Protein AF-D3RYD0-F1 (afdb_monomer_lite)

Organism: Ferroglobus placidus (strain DSM 10642 / AEDII12DO) (NCBI:txid589924)

Secondary structure (DSSP, 8-state):
-HHHHHHHHHHHHHHHHHHHHHHHHHHHHHHTTS------HHHHHHHHHHHHHHHHHHHHHHH--TTSS--TTT-EETTEEHHHHHHHHHHTTGGGTBEETTEE-SSB--HHHHHHHH-SHHHHHHHHHHHBTSSSB-----HHHHHHHHHHHHHHHT---TT-S---TT-GGGGT---TTTTHHHHSHHHHHHHHHHHHHHHHHHHHHHHHHHTT-

Radius of gyration: 25.39 Å; chains: 1; bounding box: 52×43×71 Å

InterPro domains:
  IPR009056 Cytochrome c-like domain [PF00034] (85-156)
  IPR009056 Cytochrome c-like domain [PS51007] (74-157)
  IPR036909 Cytochrome c-like domain superfamily [G3DSA:1.10.760.10] (40-170)
  IPR036909 Cytochrome c-like domain superfamily [SSF46626] (69-186)

Structure (mmCIF, N/CA/C/O backbone):
data_AF-D3RYD0-F1
#
_entry.id   AF-D3RYD0-F1
#
loop_
_atom_site.group_PDB
_atom_site.id
_atom_site.type_symbol
_atom_site.label_atom_id
_atom_site.label_alt_id
_atom_site.label_comp_id
_atom_site.label_asym_id
_atom_site.label_entity_id
_atom_site.label_seq_id
_atom_site.pdbx_PDB_ins_code
_atom_site.Cartn_x
_atom_site.Cartn_y
_atom_site.Cartn_z
_atom_site.occupancy
_atom_site.B_iso_or_equiv
_atom_site.auth_seq_id
_atom_site.auth_comp_id
_atom_site.auth_asym_id
_atom_site.auth_atom_id
_atom_site.pdbx_PDB_model_num
ATOM 1 N N . MET A 1 1 ? -7.513 21.364 -27.668 1.00 52.84 1 MET A N 1
ATOM 2 C CA . MET A 1 1 ? -6.121 20.863 -27.572 1.00 52.84 1 MET A CA 1
ATOM 3 C C . MET A 1 1 ? -6.007 19.362 -27.285 1.00 52.84 1 MET A C 1
ATOM 5 O O . MET A 1 1 ? -5.024 18.790 -27.724 1.00 52.84 1 MET A O 1
ATOM 9 N N . LYS A 1 2 ? -6.986 18.699 -26.641 1.00 47.84 2 LYS A N 1
ATOM 10 C CA . LYS A 1 2 ? -6.912 17.270 -26.255 1.00 47.84 2 LYS A CA 1
ATOM 11 C C . LYS A 1 2 ? -6.569 16.295 -27.407 1.00 47.84 2 LYS A C 1
ATOM 13 O O . LYS A 1 2 ? -5.724 15.435 -27.233 1.00 47.84 2 LYS A O 1
ATOM 18 N N . TYR A 1 3 ? -7.110 16.521 -28.607 1.00 55.03 3 TYR A N 1
ATOM 19 C CA . TYR A 1 3 ? -6.899 15.641 -29.771 1.00 55.03 3 TYR A CA 1
ATOM 20 C C . TYR A 1 3 ? -5.615 15.896 -30.579 1.00 55.03 3 TYR A C 1
ATOM 22 O O . TYR A 1 3 ? -5.241 15.077 -31.413 1.00 55.03 3 TYR A O 1
ATOM 30 N N . ILE A 1 4 ? -4.929 17.025 -30.365 1.00 61.09 4 ILE A N 1
ATOM 31 C CA . ILE A 1 4 ? -3.711 17.359 -31.128 1.00 61.09 4 ILE A CA 1
ATOM 32 C C . ILE A 1 4 ? -2.546 16.474 -30.670 1.00 61.09 4 ILE A C 1
ATOM 34 O O . ILE A 1 4 ? -1.767 16.002 -31.493 1.00 61.09 4 ILE A O 1
ATOM 38 N N . TYR A 1 5 ? -2.469 16.196 -29.368 1.00 56.19 5 TYR A N 1
ATOM 39 C CA . TYR A 1 5 ? -1.437 15.338 -28.788 1.00 56.19 5 TYR A CA 1
ATOM 40 C C . TYR A 1 5 ? -1.644 13.866 -29.138 1.00 56.19 5 TYR A C 1
ATOM 42 O O . TYR A 1 5 ? -0.682 13.185 -29.472 1.00 56.19 5 TYR A O 1
ATOM 50 N N . GLU A 1 6 ? -2.893 13.395 -29.149 1.00 54.91 6 GLU A N 1
ATOM 51 C CA . GLU A 1 6 ? -3.233 12.040 -29.595 1.00 54.91 6 GLU A CA 1
ATOM 52 C C . GLU A 1 6 ? -2.883 11.849 -31.079 1.00 54.91 6 GLU A C 1
ATOM 54 O O . GLU A 1 6 ? -2.211 10.885 -31.437 1.00 54.91 6 GLU A O 1
ATOM 59 N N . ALA A 1 7 ? -3.235 12.807 -31.944 1.00 61.50 7 ALA A N 1
ATOM 60 C CA . ALA A 1 7 ? -2.881 12.758 -33.363 1.00 61.50 7 ALA A CA 1
ATOM 61 C C . ALA A 1 7 ? -1.357 12.794 -33.594 1.00 61.50 7 ALA A C 1
ATOM 63 O O . ALA A 1 7 ? -0.835 12.029 -34.407 1.00 61.50 7 ALA A O 1
ATOM 64 N N . PHE A 1 8 ? -0.627 13.631 -32.849 1.00 65.19 8 PHE A N 1
ATOM 65 C CA . PHE A 1 8 ? 0.836 13.685 -32.906 1.00 65.19 8 PHE A CA 1
ATOM 66 C C . PHE A 1 8 ? 1.472 12.371 -32.420 1.00 65.19 8 PHE A C 1
ATOM 68 O O . PHE A 1 8 ? 2.365 11.829 -33.075 1.00 65.19 8 PHE A O 1
ATOM 75 N N . PHE A 1 9 ? 0.955 11.791 -31.335 1.00 58.69 9 PHE A N 1
ATOM 76 C CA . PHE A 1 9 ? 1.384 10.496 -30.808 1.00 58.69 9 PHE A CA 1
ATOM 77 C C . PHE A 1 9 ? 1.185 9.369 -31.829 1.00 58.69 9 PHE A C 1
ATOM 79 O O . PHE A 1 9 ? 2.147 8.688 -32.183 1.00 58.69 9 PHE A O 1
ATOM 86 N N . PHE A 1 10 ? -0.018 9.227 -32.391 1.00 64.06 10 PHE A N 1
ATOM 87 C CA . PHE A 1 10 ? -0.283 8.208 -33.409 1.00 64.06 10 PHE A CA 1
ATOM 88 C C . PHE A 1 10 ? 0.557 8.421 -34.673 1.00 64.06 10 PHE A C 1
ATOM 90 O O . PHE A 1 10 ? 1.097 7.458 -35.215 1.00 64.06 10 PHE A O 1
ATOM 97 N N . SER A 1 11 ? 0.754 9.669 -35.112 1.00 71.88 11 SER A N 1
ATOM 98 C CA . SER A 1 11 ? 1.601 9.953 -36.277 1.00 71.88 11 SER A CA 1
ATOM 99 C C . SER A 1 11 ? 3.074 9.608 -36.039 1.00 71.88 11 SER A C 1
ATOM 101 O O . SER A 1 11 ? 3.714 9.033 -36.915 1.00 71.88 11 SER A O 1
ATOM 103 N N . SER A 1 12 ? 3.610 9.879 -34.845 1.00 66.12 12 SER A N 1
ATOM 104 C CA . SER A 1 12 ? 5.011 9.595 -34.516 1.00 66.12 12 SER A CA 1
ATOM 105 C C . SER A 1 12 ? 5.266 8.099 -34.328 1.00 66.12 12 SER A C 1
ATOM 107 O O . SER A 1 12 ? 6.314 7.609 -34.740 1.00 66.12 12 SER A O 1
ATOM 109 N N . PHE A 1 13 ? 4.288 7.353 -33.805 1.00 64.69 13 PHE A N 1
ATOM 110 C CA . PHE A 1 13 ? 4.327 5.891 -33.745 1.00 64.69 13 PHE A CA 1
ATOM 111 C C . PHE A 1 13 ? 4.327 5.262 -35.147 1.00 64.69 13 PHE A C 1
ATOM 113 O O . PHE A 1 13 ? 5.150 4.395 -35.438 1.00 64.69 13 PHE A O 1
ATOM 120 N N . ILE A 1 14 ? 3.473 5.754 -36.053 1.00 73.56 14 ILE A N 1
ATOM 121 C CA . ILE A 1 14 ? 3.440 5.316 -37.459 1.00 73.56 14 ILE A CA 1
ATOM 122 C C . ILE A 1 14 ? 4.762 5.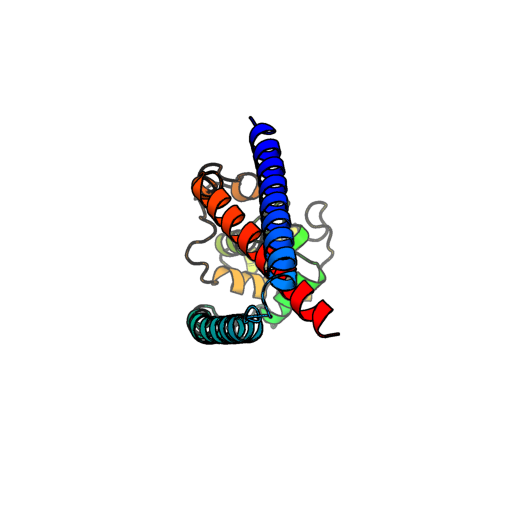644 -38.165 1.00 73.56 14 ILE A C 1
ATOM 124 O O . ILE A 1 14 ? 5.288 4.808 -38.899 1.00 73.56 14 ILE A O 1
ATOM 128 N N . VAL A 1 15 ? 5.338 6.824 -37.915 1.00 75.38 15 VAL A N 1
ATOM 129 C CA . VAL A 1 15 ? 6.653 7.206 -38.452 1.00 75.38 15 VAL A CA 1
ATOM 130 C C . VAL A 1 15 ? 7.764 6.326 -37.872 1.00 75.38 15 VAL A C 1
ATOM 132 O O . VAL A 1 15 ? 8.618 5.872 -38.628 1.00 75.38 15 VAL A O 1
ATOM 135 N N . GLY A 1 16 ? 7.739 6.017 -36.572 1.00 70.50 16 GLY A N 1
ATOM 136 C CA . GLY A 1 16 ? 8.700 5.123 -35.920 1.00 70.50 16 GLY A CA 1
ATOM 137 C C . GLY A 1 16 ? 8.668 3.705 -36.494 1.00 70.50 16 GLY A C 1
ATOM 138 O O . GLY A 1 16 ? 9.713 3.167 -36.858 1.00 70.50 16 GLY A O 1
ATOM 139 N N . ILE A 1 17 ? 7.471 3.137 -36.676 1.00 71.06 17 ILE A N 1
ATOM 140 C CA . ILE A 1 17 ? 7.280 1.848 -37.360 1.00 71.06 17 ILE A CA 1
ATOM 141 C C . ILE A 1 17 ? 7.746 1.937 -38.815 1.00 71.06 17 ILE A C 1
ATOM 143 O O . ILE A 1 17 ? 8.439 1.041 -39.288 1.00 71.06 17 ILE A O 1
ATOM 147 N N . GLY A 1 18 ? 7.418 3.019 -39.522 1.00 76.38 18 GLY A N 1
ATOM 148 C CA . GLY A 1 18 ? 7.849 3.241 -40.902 1.00 76.38 18 GLY A CA 1
ATOM 149 C C . GLY A 1 18 ? 9.371 3.286 -41.048 1.00 76.38 18 GLY A C 1
ATOM 150 O O . GLY A 1 18 ? 9.917 2.647 -41.945 1.00 76.38 18 GLY A O 1
ATOM 151 N N . ILE A 1 19 ? 10.070 3.972 -40.138 1.00 76.12 19 ILE A N 1
ATOM 152 C CA . ILE A 1 19 ? 11.538 4.021 -40.094 1.00 76.12 19 ILE A CA 1
ATOM 153 C C . ILE A 1 19 ? 12.106 2.645 -39.741 1.00 76.12 19 ILE A C 1
ATOM 155 O O . ILE A 1 19 ? 13.029 2.192 -40.413 1.00 76.12 19 ILE A O 1
ATOM 159 N N . ALA A 1 20 ? 11.547 1.948 -38.749 1.00 68.69 20 ALA A N 1
ATOM 160 C CA . ALA A 1 20 ? 11.984 0.601 -38.381 1.00 68.69 20 ALA A CA 1
ATOM 161 C C . ALA A 1 20 ? 11.817 -0.392 -39.544 1.00 68.69 20 ALA A C 1
ATOM 163 O O . ALA A 1 20 ? 12.742 -1.144 -39.839 1.00 68.69 20 ALA A O 1
ATOM 164 N N . LEU A 1 21 ? 10.690 -0.343 -40.263 1.00 72.44 21 LEU A N 1
ATOM 165 C CA . LEU A 1 21 ? 10.436 -1.150 -41.458 1.00 72.44 21 LEU A CA 1
ATOM 166 C C . LEU A 1 21 ? 11.352 -0.761 -42.621 1.00 72.44 21 LEU A C 1
ATOM 168 O O . LEU A 1 21 ? 11.849 -1.638 -43.323 1.00 72.44 21 LEU A O 1
ATOM 172 N N . ALA A 1 22 ? 11.613 0.530 -42.831 1.00 77.81 22 ALA A N 1
ATOM 173 C CA . ALA A 1 22 ? 12.529 0.994 -43.869 1.00 77.81 22 ALA A CA 1
ATOM 174 C C . ALA A 1 22 ? 13.971 0.561 -43.582 1.00 77.81 22 ALA A C 1
ATOM 176 O O . ALA A 1 22 ? 14.649 0.071 -44.485 1.00 77.81 22 ALA A O 1
ATOM 177 N N . LEU A 1 23 ? 14.422 0.677 -42.329 1.00 73.06 23 LEU A N 1
ATOM 178 C CA . LEU A 1 23 ? 15.714 0.167 -41.875 1.00 73.06 23 LEU A CA 1
ATOM 179 C C . LEU A 1 23 ? 15.763 -1.356 -41.999 1.00 73.06 23 LEU A C 1
ATOM 181 O O . LEU A 1 23 ? 16.735 -1.869 -42.540 1.00 73.06 23 LEU A O 1
ATOM 185 N N . TYR A 1 24 ? 14.712 -2.076 -41.601 1.00 69.50 24 TYR A N 1
ATOM 186 C CA . TYR A 1 24 ? 14.610 -3.523 -41.791 1.00 69.50 24 TYR A CA 1
ATOM 187 C C . TYR A 1 24 ? 14.741 -3.904 -43.266 1.00 69.50 24 TYR A C 1
ATOM 189 O O . TYR A 1 24 ? 15.601 -4.701 -43.610 1.00 69.50 24 TYR A O 1
ATOM 197 N N . VAL A 1 25 ? 13.962 -3.297 -44.165 1.00 75.69 25 VAL A N 1
ATOM 198 C CA . VAL A 1 25 ? 14.034 -3.573 -45.609 1.00 75.69 25 VAL A CA 1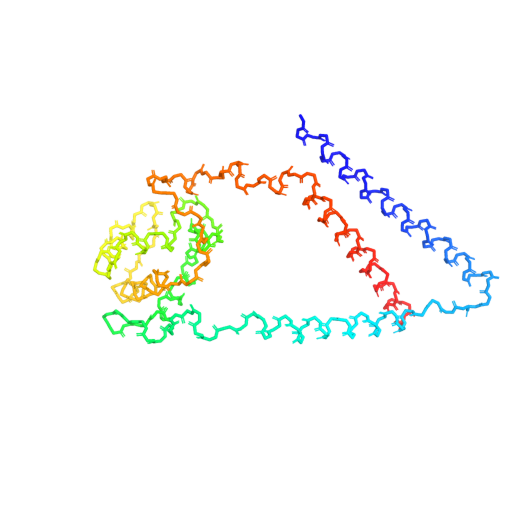
ATOM 199 C C . VAL A 1 25 ? 15.404 -3.198 -46.170 1.00 75.69 25 VAL A C 1
ATOM 201 O O . VAL A 1 25 ? 15.940 -3.925 -47.006 1.00 75.69 25 VAL A O 1
ATOM 204 N N . TYR A 1 26 ? 15.992 -2.089 -45.724 1.00 74.69 26 TYR A N 1
ATOM 205 C CA . TYR A 1 26 ? 17.330 -1.665 -46.122 1.00 74.69 26 TYR A CA 1
ATOM 206 C C . TYR A 1 26 ? 18.396 -2.677 -45.686 1.00 74.69 26 TYR A C 1
ATOM 208 O O . TYR A 1 26 ? 19.169 -3.137 -46.526 1.00 74.69 26 TYR A O 1
ATOM 216 N N . TYR A 1 27 ? 18.402 -3.086 -44.416 1.00 62.59 27 TYR A N 1
ATOM 217 C CA . TYR A 1 27 ? 19.347 -4.064 -43.880 1.00 62.59 27 TYR A CA 1
ATOM 218 C C . TYR A 1 27 ? 19.093 -5.474 -44.418 1.00 62.59 27 TYR A C 1
ATOM 220 O O . TYR A 1 27 ? 20.055 -6.142 -44.765 1.00 62.59 27 TYR A O 1
ATOM 228 N N . ALA A 1 28 ? 17.844 -5.897 -44.623 1.00 64.31 28 ALA A N 1
ATOM 229 C CA . ALA A 1 28 ? 17.497 -7.172 -45.258 1.00 64.31 28 ALA A CA 1
ATOM 230 C C . ALA A 1 28 ? 17.919 -7.213 -46.739 1.00 64.31 28 ALA A C 1
ATOM 232 O O . ALA A 1 28 ? 18.413 -8.227 -47.232 1.00 64.31 28 ALA A O 1
ATOM 233 N N . ARG A 1 29 ? 17.786 -6.097 -47.473 1.00 67.12 29 ARG A N 1
ATOM 234 C CA . ARG A 1 29 ? 18.298 -5.971 -48.852 1.00 67.12 29 ARG A CA 1
ATOM 235 C C . ARG A 1 29 ? 19.821 -5.896 -48.897 1.00 67.12 29 ARG A C 1
ATOM 237 O O . ARG A 1 29 ? 20.408 -6.409 -49.847 1.00 67.12 29 ARG A O 1
ATOM 244 N N . LYS A 1 30 ? 20.454 -5.273 -47.899 1.00 59.94 30 LYS A N 1
ATOM 245 C CA . LYS A 1 30 ? 21.914 -5.209 -47.759 1.00 59.94 30 LYS A CA 1
ATOM 246 C C . LYS A 1 30 ? 22.495 -6.573 -47.372 1.00 59.94 30 LYS A C 1
ATOM 248 O O . LYS A 1 30 ? 23.466 -6.976 -47.992 1.00 59.94 30 LYS A O 1
ATOM 253 N N . ALA A 1 31 ? 21.848 -7.322 -46.480 1.00 56.34 31 ALA A N 1
ATOM 254 C CA . ALA A 1 31 ? 22.191 -8.700 -46.113 1.00 56.34 31 ALA A CA 1
ATOM 255 C C . ALA A 1 31 ? 22.032 -9.690 -47.283 1.00 56.34 31 ALA A C 1
ATOM 257 O O . ALA A 1 31 ? 22.732 -10.690 -47.344 1.00 56.34 31 ALA A O 1
ATOM 258 N N . LYS A 1 32 ? 21.158 -9.393 -48.260 1.00 57.81 32 LYS A N 1
ATOM 259 C CA . LYS A 1 32 ? 21.084 -10.133 -49.536 1.00 57.81 32 LYS A CA 1
ATOM 260 C C . LYS A 1 32 ? 22.168 -9.755 -50.558 1.00 57.81 32 LYS A C 1
ATOM 262 O O . LYS A 1 32 ? 22.301 -10.458 -51.555 1.00 57.81 32 LYS A O 1
ATOM 267 N N . ARG A 1 33 ? 22.876 -8.628 -50.386 1.00 59.62 33 ARG A N 1
ATOM 268 C CA . ARG A 1 33 ? 23.855 -8.087 -51.360 1.00 59.62 33 ARG A CA 1
ATOM 269 C C . ARG A 1 33 ? 25.300 -8.090 -50.866 1.00 59.62 33 ARG A C 1
ATOM 271 O O . ARG A 1 33 ? 26.203 -8.067 -51.691 1.00 59.62 33 ARG A O 1
ATOM 278 N N . ALA A 1 34 ? 25.512 -8.084 -49.559 1.00 53.34 34 ALA A N 1
ATOM 279 C CA . ALA A 1 34 ? 26.799 -8.289 -48.924 1.00 53.34 34 ALA A CA 1
ATOM 280 C C . ALA A 1 34 ? 26.778 -9.685 -48.304 1.00 53.34 34 ALA A C 1
ATOM 282 O O . ALA A 1 34 ? 25.832 -10.011 -47.589 1.00 53.34 34 ALA A O 1
ATOM 283 N N . GLU A 1 35 ? 27.797 -10.495 -48.589 1.00 55.69 35 GLU A N 1
ATOM 284 C CA . GLU A 1 35 ? 28.126 -11.660 -47.769 1.00 55.69 35 GLU A CA 1
ATOM 285 C C . GLU A 1 35 ? 28.030 -11.247 -46.296 1.00 55.69 35 GLU A C 1
ATOM 287 O O . GLU A 1 35 ? 28.562 -10.209 -45.898 1.00 55.69 35 GLU A O 1
ATOM 292 N N . ALA A 1 36 ? 27.222 -11.989 -45.544 1.00 52.41 36 ALA A N 1
ATOM 293 C CA . ALA A 1 36 ? 26.711 -11.611 -44.242 1.00 52.41 36 ALA A CA 1
ATOM 294 C C . ALA A 1 36 ? 27.837 -11.274 -43.253 1.00 52.41 36 ALA A C 1
ATOM 296 O O . ALA A 1 36 ? 28.401 -12.153 -42.608 1.00 52.41 36 ALA A O 1
ATOM 297 N N . GLU A 1 37 ? 28.106 -9.984 -43.052 1.00 56.88 37 GLU A N 1
ATOM 298 C CA . GLU A 1 37 ? 28.548 -9.539 -41.739 1.00 56.88 37 GLU A CA 1
ATOM 299 C C . GLU A 1 37 ? 27.306 -9.650 -40.849 1.00 56.88 37 GLU A C 1
ATOM 301 O O . GLU A 1 37 ? 26.445 -8.764 -40.840 1.00 56.88 37 GLU A O 1
ATOM 306 N N . GLU A 1 38 ? 27.139 -10.828 -40.235 1.00 59.19 38 GLU A N 1
ATOM 307 C CA . GLU A 1 38 ? 26.062 -11.124 -39.295 1.00 59.19 38 GLU A CA 1
ATOM 308 C C . GLU A 1 38 ? 25.921 -9.937 -38.344 1.00 59.19 38 GLU A C 1
ATOM 310 O O . GLU A 1 38 ? 26.843 -9.613 -37.588 1.00 59.19 38 GLU A O 1
ATOM 315 N N . ILE A 1 39 ? 24.768 -9.260 -38.383 1.00 56.78 39 ILE A N 1
ATOM 316 C CA . ILE A 1 39 ? 24.419 -8.297 -37.341 1.00 56.78 39 ILE A CA 1
ATOM 317 C C . ILE A 1 39 ? 24.628 -9.054 -36.027 1.00 56.78 39 ILE A C 1
ATOM 319 O O . ILE A 1 39 ? 24.046 -10.131 -35.866 1.00 56.78 39 ILE A O 1
ATOM 323 N N . PRO A 1 40 ? 25.468 -8.567 -35.097 1.00 64.06 40 PRO A N 1
ATOM 324 C CA . PRO A 1 40 ? 25.902 -9.375 -33.975 1.00 64.06 40 PRO A CA 1
ATOM 325 C C . PRO A 1 40 ? 24.821 -9.362 -32.891 1.00 64.06 40 PRO A C 1
ATOM 327 O O . PRO A 1 40 ? 25.070 -8.953 -31.758 1.00 64.06 40 PRO A O 1
ATOM 330 N N . PHE A 1 41 ? 23.604 -9.793 -33.228 1.00 59.28 41 PHE A N 1
ATOM 331 C CA . PHE A 1 41 ? 22.475 -9.949 -32.317 1.00 59.28 41 PHE A CA 1
ATOM 332 C C . PHE A 1 41 ? 22.856 -10.798 -31.105 1.00 59.28 41 PHE A C 1
ATOM 334 O O . PHE A 1 41 ? 22.387 -10.537 -30.005 1.00 59.28 41 PHE A O 1
ATOM 341 N N . GLU A 1 42 ? 23.781 -11.745 -31.266 1.00 68.69 42 GLU A N 1
ATOM 342 C CA . GLU A 1 42 ? 24.369 -12.476 -30.148 1.00 68.69 42 GLU A CA 1
ATOM 343 C C . GLU A 1 42 ? 25.162 -11.562 -29.199 1.00 68.69 42 GLU A C 1
ATOM 345 O O . GLU A 1 42 ? 25.012 -11.661 -27.982 1.00 68.69 42 GLU A O 1
ATOM 350 N N . ARG A 1 43 ? 25.985 -10.641 -29.721 1.00 72.88 43 ARG A N 1
ATOM 351 C CA . ARG A 1 43 ? 26.721 -9.670 -28.891 1.00 72.88 43 ARG A CA 1
ATOM 352 C C . ARG A 1 43 ? 25.770 -8.663 -28.251 1.00 72.88 43 ARG A C 1
ATOM 354 O O . ARG A 1 43 ? 25.948 -8.342 -27.082 1.00 72.88 43 ARG A O 1
ATOM 361 N N . LEU A 1 44 ? 24.753 -8.208 -28.984 1.00 74.50 44 LEU A N 1
ATOM 362 C CA . LEU A 1 44 ? 23.735 -7.292 -28.470 1.00 74.50 44 LEU A CA 1
ATOM 363 C C . LEU A 1 44 ? 22.877 -7.948 -27.379 1.00 74.50 44 LEU A C 1
ATOM 365 O O . LEU A 1 44 ? 22.637 -7.336 -26.345 1.00 74.50 44 LEU A O 1
ATOM 369 N N . GLY A 1 45 ? 22.470 -9.205 -27.568 1.00 75.69 45 GLY A N 1
ATOM 370 C CA . GLY A 1 45 ? 21.726 -9.985 -26.581 1.00 75.69 45 GLY A CA 1
ATOM 371 C C . GLY A 1 45 ? 22.553 -10.284 -25.331 1.00 75.69 45 GLY A C 1
ATOM 372 O O . GLY A 1 45 ? 22.068 -10.090 -24.218 1.00 75.69 45 GLY A O 1
ATOM 373 N N . LYS A 1 46 ? 23.829 -10.667 -25.490 1.00 76.94 46 LYS A N 1
ATOM 374 C CA . LYS A 1 46 ? 24.770 -10.827 -24.364 1.00 76.94 46 LYS A CA 1
ATOM 375 C C . LYS A 1 46 ? 24.978 -9.515 -23.611 1.00 76.94 46 LYS A C 1
ATOM 377 O O . LYS A 1 46 ? 24.994 -9.523 -22.384 1.00 76.94 46 LYS A O 1
ATOM 382 N N . PHE A 1 47 ? 25.100 -8.399 -24.329 1.00 83.31 47 PHE A N 1
ATOM 383 C CA . PHE A 1 47 ? 25.191 -7.071 -23.728 1.00 83.31 47 PHE A CA 1
ATOM 384 C C . PHE A 1 47 ? 23.919 -6.710 -22.955 1.00 83.31 47 PHE A C 1
ATOM 386 O O . PHE A 1 47 ? 24.019 -6.322 -21.798 1.00 83.31 47 PHE A O 1
ATOM 393 N N . ALA A 1 48 ? 22.734 -6.879 -23.549 1.00 81.75 48 ALA A N 1
ATOM 394 C CA . ALA A 1 48 ? 21.460 -6.582 -22.897 1.00 81.75 48 ALA A CA 1
ATOM 395 C C . ALA A 1 48 ? 21.260 -7.429 -21.632 1.00 81.75 48 ALA A C 1
ATOM 397 O O . ALA A 1 48 ? 20.917 -6.884 -20.589 1.00 81.75 48 ALA A O 1
ATOM 398 N N . LEU A 1 49 ? 21.561 -8.732 -21.689 1.00 85.56 49 LEU A N 1
ATOM 399 C CA . LEU A 1 49 ? 21.509 -9.619 -20.526 1.00 85.56 49 LEU A CA 1
ATOM 400 C C . LEU A 1 49 ? 22.488 -9.178 -19.432 1.00 85.56 49 LEU A C 1
ATOM 402 O O . LEU A 1 49 ? 22.096 -9.053 -18.274 1.00 85.56 49 LEU A O 1
ATOM 406 N N . ALA A 1 50 ? 23.749 -8.915 -19.791 1.00 89.50 50 ALA A N 1
ATOM 407 C CA . ALA A 1 50 ? 24.751 -8.437 -18.842 1.00 89.50 50 ALA A CA 1
ATOM 408 C C . ALA A 1 50 ? 24.328 -7.101 -18.210 1.00 89.50 50 ALA A C 1
ATOM 410 O O . ALA A 1 50 ? 24.435 -6.933 -16.998 1.00 89.50 50 ALA A O 1
ATOM 411 N N . PHE A 1 51 ? 23.780 -6.181 -19.004 1.00 90.12 51 PHE A N 1
ATOM 412 C CA . PHE A 1 51 ? 23.262 -4.900 -18.538 1.00 90.12 51 PHE A CA 1
ATOM 413 C C . PHE A 1 51 ? 22.068 -5.070 -17.589 1.00 90.12 51 PHE A C 1
ATOM 415 O O . PHE A 1 51 ? 22.059 -4.467 -16.519 1.00 90.12 51 PHE A O 1
ATOM 422 N N . SER A 1 52 ? 21.102 -5.937 -17.910 1.00 88.50 52 SER A N 1
ATOM 423 C CA . SER A 1 52 ? 19.979 -6.259 -17.021 1.00 88.50 52 SER A CA 1
ATOM 424 C C . SER A 1 52 ? 20.445 -6.865 -15.697 1.00 88.50 52 SER A C 1
ATOM 426 O O . SER A 1 52 ? 19.955 -6.462 -14.646 1.00 88.50 52 SER A O 1
ATOM 428 N N . ILE A 1 53 ? 21.417 -7.784 -15.725 1.00 93.25 53 ILE A N 1
ATOM 429 C CA . ILE A 1 53 ? 22.009 -8.361 -14.507 1.00 93.25 53 ILE A CA 1
ATOM 430 C C . ILE A 1 53 ? 22.664 -7.263 -13.670 1.00 93.25 53 ILE A C 1
ATOM 432 O O . ILE A 1 53 ? 22.417 -7.185 -12.470 1.00 93.25 53 ILE A O 1
ATOM 436 N N . VAL A 1 54 ? 23.451 -6.381 -14.290 1.00 94.56 54 VAL A N 1
ATOM 437 C CA . VAL A 1 54 ? 24.082 -5.248 -13.599 1.00 94.56 54 VAL A CA 1
ATOM 438 C C . VAL A 1 54 ? 23.031 -4.333 -12.969 1.00 94.56 54 VAL A C 1
ATOM 440 O O . VAL A 1 54 ? 23.168 -3.982 -11.800 1.00 94.56 54 VAL A O 1
ATOM 443 N N . LEU A 1 55 ? 21.952 -3.995 -13.683 1.00 93.75 55 LEU A N 1
ATOM 444 C CA . LEU A 1 55 ? 20.857 -3.202 -13.120 1.00 93.75 55 LEU A CA 1
ATOM 445 C C . LEU A 1 55 ? 20.197 -3.900 -11.928 1.00 93.75 55 LEU A C 1
ATOM 447 O O . LEU A 1 55 ? 19.986 -3.254 -10.911 1.00 93.75 55 LEU A O 1
ATOM 451 N N . ILE A 1 56 ? 19.913 -5.202 -12.006 1.00 93.38 56 ILE A N 1
ATOM 452 C CA . ILE A 1 56 ? 19.335 -5.955 -10.880 1.00 93.38 56 ILE A CA 1
ATOM 453 C C . ILE A 1 56 ? 20.287 -5.933 -9.678 1.00 93.38 56 ILE A C 1
ATOM 455 O O . ILE A 1 56 ? 19.853 -5.642 -8.563 1.00 93.38 56 ILE A O 1
ATOM 459 N N . LEU A 1 57 ? 21.579 -6.187 -9.897 1.00 94.00 57 LEU A N 1
ATOM 460 C CA . LEU A 1 57 ? 22.594 -6.202 -8.839 1.00 94.00 57 LEU A CA 1
ATOM 461 C C . LEU A 1 57 ? 22.794 -4.830 -8.188 1.00 94.00 57 LEU A C 1
ATOM 463 O O . LEU A 1 57 ? 23.093 -4.770 -7.000 1.00 94.00 57 LEU A O 1
ATOM 467 N N . ILE A 1 58 ? 22.615 -3.740 -8.937 1.00 93.69 58 ILE A N 1
ATOM 468 C CA . ILE A 1 58 ? 22.714 -2.373 -8.410 1.00 93.69 58 ILE A CA 1
ATOM 469 C C . ILE A 1 58 ? 21.411 -1.952 -7.719 1.00 93.69 58 ILE A C 1
ATOM 471 O O . ILE A 1 58 ? 21.444 -1.436 -6.606 1.00 93.69 58 ILE A O 1
ATOM 475 N N . LEU A 1 59 ? 20.257 -2.161 -8.353 1.00 90.25 59 LEU A N 1
ATOM 476 C CA . LEU A 1 59 ? 18.973 -1.639 -7.875 1.00 90.25 59 LEU A CA 1
ATOM 477 C C . LEU A 1 59 ? 18.408 -2.430 -6.690 1.00 90.25 59 LEU A C 1
ATOM 479 O O . LEU A 1 59 ? 17.760 -1.838 -5.829 1.00 90.25 59 LEU A O 1
ATOM 483 N N . THR A 1 60 ? 18.665 -3.738 -6.602 1.00 88.81 60 THR A N 1
ATOM 484 C CA . THR A 1 60 ? 18.167 -4.580 -5.498 1.00 88.81 60 THR A CA 1
ATOM 485 C C . THR A 1 60 ? 18.659 -4.110 -4.122 1.00 88.81 60 THR A C 1
ATOM 487 O O . THR A 1 60 ? 17.813 -3.819 -3.277 1.00 88.81 60 THR A O 1
ATOM 490 N N . PRO A 1 61 ? 19.975 -3.961 -3.858 1.00 87.06 61 PRO A N 1
ATOM 491 C CA . PRO A 1 61 ? 20.445 -3.492 -2.553 1.00 87.06 61 PRO A CA 1
ATOM 492 C C . PRO A 1 61 ? 20.032 -2.045 -2.257 1.00 87.06 61 PRO A C 1
ATOM 494 O O . PRO A 1 61 ? 19.861 -1.696 -1.096 1.00 87.06 61 PRO A O 1
ATOM 497 N N . LEU A 1 62 ? 19.820 -1.212 -3.285 1.00 81.88 62 LEU A N 1
ATOM 498 C CA . LEU A 1 62 ? 19.287 0.145 -3.116 1.00 81.88 62 LEU A CA 1
ATOM 499 C C . LEU A 1 62 ? 17.793 0.164 -2.744 1.00 81.88 62 LEU A C 1
ATOM 501 O O . LEU A 1 62 ? 17.319 1.155 -2.195 1.00 81.88 62 LEU A O 1
ATOM 505 N N . SER A 1 63 ? 17.054 -0.909 -3.042 1.00 80.50 63 SER A N 1
ATOM 506 C CA . SER A 1 63 ? 15.610 -1.018 -2.786 1.00 80.50 63 SER A CA 1
ATOM 507 C C . SER A 1 63 ? 15.277 -1.655 -1.433 1.00 80.50 63 SER A C 1
ATOM 509 O O . SER A 1 63 ? 14.139 -1.551 -0.977 1.00 80.50 63 SER A O 1
ATOM 511 N N . ILE A 1 64 ? 16.239 -2.324 -0.790 1.00 82.56 64 ILE A N 1
ATOM 512 C CA . ILE A 1 64 ? 16.032 -3.053 0.466 1.00 82.56 64 ILE A CA 1
ATOM 513 C C . ILE A 1 64 ? 16.623 -2.248 1.623 1.00 82.56 64 ILE A C 1
ATOM 515 O O . ILE A 1 64 ? 17.835 -2.197 1.809 1.00 82.56 64 ILE A O 1
ATOM 519 N N . ASP A 1 65 ? 15.748 -1.678 2.447 1.00 84.00 65 ASP A N 1
ATOM 520 C CA . ASP A 1 65 ? 16.108 -1.096 3.740 1.00 84.00 65 ASP A CA 1
ATOM 521 C C . ASP A 1 65 ? 15.246 -1.742 4.839 1.00 84.00 65 ASP A C 1
ATOM 523 O O . ASP A 1 65 ? 14.093 -1.343 5.033 1.00 84.00 65 ASP A O 1
ATOM 527 N N . PRO A 1 66 ? 15.775 -2.751 5.559 1.00 79.00 66 PRO A N 1
ATOM 528 C CA . PRO A 1 66 ? 15.015 -3.496 6.562 1.00 79.00 66 PRO A CA 1
ATOM 529 C C . PRO A 1 66 ? 14.541 -2.645 7.742 1.00 79.00 66 PRO A C 1
ATOM 531 O O . PRO A 1 66 ? 13.630 -3.051 8.452 1.00 79.00 66 PRO A O 1
ATOM 534 N N . LYS A 1 67 ? 15.166 -1.485 7.986 1.00 82.25 67 LYS A N 1
ATOM 535 C CA . LYS A 1 67 ? 14.840 -0.609 9.125 1.00 82.25 67 LYS A CA 1
ATOM 536 C C . LYS A 1 67 ? 13.900 0.528 8.744 1.00 82.25 67 LYS A C 1
ATOM 538 O O . LYS A 1 67 ? 13.538 1.337 9.594 1.00 82.25 67 LYS A O 1
ATOM 543 N N . ARG A 1 68 ? 13.523 0.607 7.469 1.00 85.06 68 ARG A N 1
ATOM 544 C CA . ARG A 1 68 ? 12.711 1.691 6.926 1.00 85.06 68 ARG A CA 1
ATOM 545 C C . ARG A 1 68 ? 11.281 1.693 7.455 1.00 85.06 68 ARG A C 1
ATOM 547 O O . ARG A 1 68 ? 10.724 2.768 7.653 1.00 85.06 68 ARG A O 1
ATOM 554 N N . ASN A 1 69 ? 10.698 0.511 7.631 1.00 90.31 69 ASN A N 1
ATOM 555 C CA . ASN A 1 69 ? 9.311 0.310 8.040 1.00 90.31 69 ASN A CA 1
ATOM 556 C C . ASN A 1 69 ? 9.261 -0.606 9.272 1.00 90.31 69 ASN A C 1
ATOM 558 O O . ASN A 1 69 ? 10.188 -1.396 9.463 1.00 90.31 69 ASN A O 1
ATOM 562 N N . PRO A 1 70 ? 8.202 -0.520 10.096 1.00 91.62 70 PRO A N 1
ATOM 563 C CA . PRO A 1 70 ? 8.010 -1.451 11.204 1.00 91.62 70 PRO A CA 1
ATOM 564 C C . PRO A 1 70 ? 7.884 -2.897 10.706 1.00 91.62 70 PRO A C 1
ATOM 566 O O . PRO A 1 70 ? 7.589 -3.147 9.538 1.00 91.62 70 PRO A O 1
ATOM 569 N N . ASP A 1 71 ? 8.094 -3.855 11.603 1.00 93.38 71 ASP A N 1
ATOM 570 C CA . ASP A 1 71 ? 7.820 -5.263 11.327 1.00 93.38 71 ASP A CA 1
ATOM 571 C C . ASP A 1 71 ? 6.295 -5.508 11.396 1.00 93.38 71 ASP A C 1
ATOM 573 O O . ASP A 1 71 ? 5.691 -5.234 12.441 1.00 93.38 71 ASP A O 1
ATOM 577 N N . PRO A 1 72 ? 5.642 -5.988 10.318 1.00 93.75 72 PRO A N 1
ATOM 578 C CA . PRO A 1 72 ? 4.202 -6.246 10.320 1.00 93.75 72 PRO A CA 1
ATOM 579 C C . PRO A 1 72 ? 3.767 -7.333 11.315 1.00 93.75 72 PRO A C 1
ATOM 581 O O . PRO A 1 72 ? 2.601 -7.358 11.706 1.00 93.75 72 PRO A O 1
ATOM 584 N N . GLU A 1 73 ? 4.660 -8.223 11.748 1.00 94.94 73 GLU A N 1
ATOM 585 C CA . GLU A 1 73 ? 4.340 -9.212 12.786 1.00 94.94 73 GLU A CA 1
ATOM 586 C C . GLU A 1 73 ? 4.426 -8.615 14.199 1.00 94.94 73 GLU A C 1
ATOM 588 O O . GLU A 1 73 ? 3.756 -9.091 15.114 1.00 94.94 73 GLU A O 1
ATOM 593 N N . ALA A 1 74 ? 5.195 -7.536 14.378 1.00 95.56 74 ALA A N 1
ATOM 594 C CA . ALA A 1 74 ? 5.334 -6.847 15.661 1.00 95.56 74 ALA A CA 1
ATOM 595 C C . ALA A 1 74 ? 4.194 -5.852 15.941 1.00 95.56 74 ALA A C 1
ATOM 597 O O . ALA A 1 74 ? 3.893 -5.563 17.102 1.00 95.56 74 ALA A O 1
ATOM 598 N N . VAL A 1 75 ? 3.551 -5.315 14.899 1.00 96.56 75 VAL A N 1
ATOM 599 C CA . VAL A 1 75 ? 2.389 -4.427 15.047 1.00 96.56 75 VAL A CA 1
ATOM 600 C C . VAL A 1 75 ? 1.139 -5.270 15.282 1.00 96.56 75 VAL A C 1
ATOM 602 O O . VAL A 1 75 ? 0.721 -6.033 14.411 1.00 96.56 75 VAL A O 1
ATOM 605 N N . THR A 1 76 ? 0.532 -5.123 16.462 1.00 97.62 76 THR A N 1
ATOM 606 C CA . THR A 1 76 ? -0.605 -5.946 16.892 1.00 97.62 76 THR A CA 1
ATOM 607 C C . THR A 1 76 ? -1.756 -5.118 17.452 1.00 97.62 76 THR A C 1
ATOM 609 O O . THR A 1 76 ? -1.562 -4.018 17.970 1.00 97.62 76 THR A O 1
ATOM 612 N N . TYR A 1 77 ? -2.967 -5.665 17.352 1.00 98.19 77 TYR A N 1
ATOM 613 C CA . TYR A 1 77 ? -4.177 -5.133 17.978 1.00 98.19 77 TYR A CA 1
ATOM 614 C C . TYR A 1 77 ? -5.118 -6.296 18.318 1.00 98.19 77 TYR A C 1
ATOM 616 O O . TYR A 1 77 ? -5.347 -7.160 17.475 1.00 98.19 77 TYR A O 1
ATOM 624 N N . ASN A 1 78 ? -5.602 -6.369 19.564 1.00 97.56 78 ASN A N 1
ATOM 625 C CA . ASN A 1 78 ? -6.478 -7.444 20.070 1.00 97.56 78 ASN A CA 1
ATOM 626 C C . ASN A 1 78 ? -6.039 -8.877 19.690 1.00 97.56 78 ASN A C 1
ATOM 628 O O . ASN A 1 78 ? -6.850 -9.741 19.374 1.00 97.56 78 ASN A O 1
ATOM 632 N N . GLY A 1 79 ? -4.729 -9.147 19.714 1.00 96.69 79 GLY A N 1
ATOM 633 C CA . GLY A 1 79 ? -4.174 -10.469 19.397 1.00 96.69 79 GLY A CA 1
ATOM 634 C C . GLY A 1 79 ? -4.072 -10.802 17.902 1.00 96.69 79 GLY A C 1
ATOM 635 O O . GLY A 1 79 ? -3.676 -11.917 17.570 1.00 96.69 79 GLY A O 1
ATOM 636 N N . LYS A 1 80 ? -4.384 -9.861 17.002 1.00 98.31 80 LYS A N 1
ATOM 637 C CA . LYS A 1 80 ? -4.150 -9.967 15.553 1.00 98.31 80 LYS A CA 1
ATOM 638 C C . LYS A 1 80 ? -2.917 -9.162 15.144 1.00 98.31 80 LYS A C 1
ATOM 640 O O . LYS A 1 80 ? -2.612 -8.140 15.761 1.00 98.31 80 LYS A O 1
ATOM 645 N N . THR A 1 81 ? -2.218 -9.608 14.102 1.00 98.31 81 THR A N 1
ATOM 646 C CA . THR A 1 81 ? -1.035 -8.919 13.552 1.00 98.31 81 THR A CA 1
ATOM 647 C C . THR A 1 81 ? -1.395 -8.048 12.346 1.00 98.31 81 THR A C 1
ATOM 649 O O . THR A 1 81 ? -2.421 -8.261 11.692 1.00 98.31 81 THR A O 1
ATOM 652 N N . ALA A 1 82 ? -0.532 -7.095 11.982 1.00 97.94 82 ALA A N 1
ATOM 653 C CA . ALA A 1 82 ? -0.708 -6.330 10.747 1.00 97.94 82 ALA A CA 1
ATOM 654 C C . ALA A 1 82 ? -0.623 -7.213 9.489 1.00 97.94 82 ALA A C 1
ATOM 656 O O . ALA A 1 82 ? -1.261 -6.902 8.482 1.00 97.94 82 ALA A O 1
ATOM 657 N N . LEU A 1 83 ? 0.109 -8.332 9.542 1.00 98.06 83 LEU A N 1
ATOM 658 C CA . LEU A 1 83 ? 0.112 -9.329 8.470 1.00 98.06 83 LEU A CA 1
ATOM 659 C C . LEU A 1 83 ? -1.271 -9.975 8.287 1.00 98.06 83 LEU A C 1
ATOM 661 O O . LEU A 1 83 ? -1.700 -10.194 7.152 1.00 98.06 83 LEU A O 1
ATOM 665 N N . ASP A 1 84 ? -1.988 -10.257 9.377 1.00 98.31 84 ASP A N 1
ATOM 666 C CA . ASP A 1 84 ? -3.355 -10.787 9.305 1.00 98.31 84 ASP A CA 1
ATOM 667 C C . ASP A 1 84 ? -4.307 -9.764 8.686 1.00 98.31 84 ASP A C 1
ATOM 669 O O . ASP A 1 84 ? -5.072 -10.101 7.782 1.00 98.31 84 ASP A O 1
ATOM 673 N N . GLY A 1 85 ? -4.207 -8.498 9.093 1.00 98.06 85 GLY A N 1
ATOM 674 C CA . GLY A 1 85 ? -5.010 -7.426 8.507 1.00 98.06 85 GLY A CA 1
ATOM 675 C C . GLY A 1 85 ? -4.721 -7.183 7.032 1.00 98.06 85 GLY A C 1
ATOM 676 O O . GLY A 1 85 ? -5.648 -6.958 6.259 1.00 98.06 85 GLY A O 1
ATOM 677 N N . TRP A 1 86 ? -3.461 -7.297 6.603 1.00 98.00 86 TRP A N 1
ATOM 678 C CA . TRP A 1 86 ? -3.108 -7.209 5.186 1.00 98.00 86 TRP A CA 1
ATOM 679 C C . TRP A 1 86 ? -3.784 -8.311 4.360 1.00 98.00 86 TRP A C 1
ATOM 681 O O . TRP A 1 86 ? -4.330 -8.025 3.295 1.00 98.00 86 TRP A O 1
ATOM 691 N N . LYS A 1 87 ? -3.832 -9.553 4.867 1.00 98.19 87 LYS A N 1
ATOM 692 C CA . LYS A 1 87 ? -4.553 -10.656 4.202 1.00 98.19 87 LYS A CA 1
ATOM 693 C C . LYS A 1 87 ? -6.045 -10.349 4.071 1.00 98.19 87 LYS A C 1
ATOM 695 O O . LYS A 1 87 ? -6.618 -10.577 3.010 1.00 98.19 87 LYS A O 1
ATOM 700 N N . VAL A 1 88 ? -6.664 -9.795 5.117 1.00 98.12 88 VAL A N 1
ATOM 701 C CA . VAL A 1 88 ? -8.067 -9.351 5.068 1.00 98.12 88 VAL A CA 1
ATOM 702 C C . VAL A 1 88 ? -8.242 -8.263 4.004 1.00 98.12 88 VAL A C 1
ATOM 704 O O . VAL A 1 88 ? -9.105 -8.390 3.138 1.00 98.12 88 VAL A O 1
ATOM 707 N N . ALA A 1 89 ? -7.386 -7.240 3.999 1.00 97.12 89 ALA A N 1
ATOM 708 C CA . ALA A 1 89 ? -7.449 -6.149 3.028 1.00 97.12 89 ALA A CA 1
ATOM 709 C C . ALA A 1 89 ? -7.320 -6.636 1.572 1.00 97.12 89 ALA A C 1
ATOM 711 O O . ALA A 1 89 ? -7.986 -6.106 0.68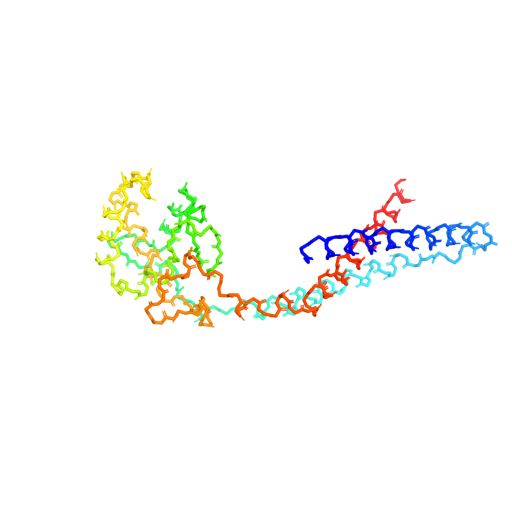2 1.00 97.12 89 ALA A O 1
ATOM 712 N N . MET A 1 90 ? -6.501 -7.661 1.321 1.00 96.75 90 MET A N 1
ATOM 713 C CA . MET A 1 90 ? -6.403 -8.297 0.004 1.00 96.75 90 MET A CA 1
ATOM 714 C C . MET A 1 90 ? -7.641 -9.120 -0.352 1.00 96.75 90 MET A C 1
ATOM 716 O O . MET A 1 90 ? -8.103 -9.042 -1.486 1.00 96.75 90 MET A O 1
ATOM 720 N N . ASN A 1 91 ? -8.195 -9.883 0.595 1.00 97.31 91 ASN A N 1
ATOM 721 C CA . ASN A 1 91 ? -9.376 -10.718 0.354 1.00 97.31 91 ASN A CA 1
ATOM 722 C C . ASN A 1 91 ? -10.603 -9.889 -0.045 1.00 97.31 91 ASN A C 1
ATOM 724 O O . ASN A 1 91 ? -11.366 -10.307 -0.913 1.00 97.31 91 ASN A O 1
ATOM 728 N N . TYR A 1 92 ? -10.766 -8.703 0.548 1.00 96.06 92 TYR A N 1
ATOM 729 C 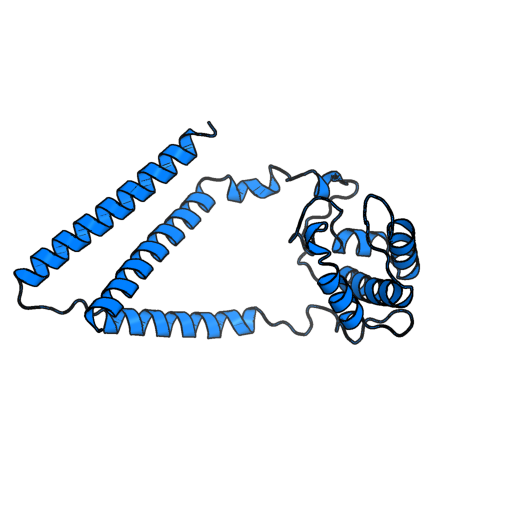CA . TYR A 1 92 ? -11.819 -7.748 0.180 1.00 96.06 92 TYR A CA 1
ATOM 730 C C . TYR A 1 92 ? -11.397 -6.761 -0.915 1.00 96.06 92 TYR A C 1
ATOM 732 O O . TYR A 1 92 ? -12.160 -5.864 -1.262 1.00 96.06 92 TYR A O 1
ATOM 740 N N . ASN A 1 93 ? -10.184 -6.921 -1.449 1.00 95.31 93 ASN A N 1
ATOM 741 C CA . ASN A 1 93 ? -9.571 -6.062 -2.452 1.00 95.31 93 ASN A CA 1
ATOM 742 C C . ASN A 1 93 ? -9.747 -4.563 -2.156 1.00 95.31 93 ASN A C 1
ATOM 744 O O . ASN A 1 93 ? -10.212 -3.793 -2.995 1.00 95.31 93 ASN A O 1
ATOM 748 N N . CYS A 1 94 ? -9.373 -4.128 -0.949 1.00 95.69 94 CYS A N 1
ATOM 749 C CA . CYS A 1 94 ? -9.597 -2.753 -0.493 1.00 95.69 94 CYS A CA 1
ATOM 750 C C . CYS A 1 94 ? -9.020 -1.687 -1.448 1.00 95.69 94 CYS A C 1
ATOM 752 O O . CYS A 1 94 ? -9.538 -0.570 -1.484 1.00 95.69 94 CYS A O 1
ATOM 754 N N . MET A 1 95 ? -7.996 -2.023 -2.247 1.00 95.31 95 MET A N 1
ATOM 755 C CA . MET A 1 95 ? -7.424 -1.139 -3.273 1.00 95.31 95 MET A CA 1
ATOM 756 C C . MET A 1 95 ? -8.380 -0.799 -4.430 1.00 95.31 95 MET A C 1
ATOM 758 O O . MET A 1 95 ? -8.163 0.203 -5.105 1.00 95.31 95 MET A O 1
ATOM 762 N N . ASP A 1 96 ? -9.449 -1.568 -4.659 1.00 94.56 96 ASP A N 1
ATOM 763 C CA . ASP A 1 96 ? -10.461 -1.255 -5.687 1.00 94.56 96 ASP A CA 1
ATOM 764 C C . ASP A 1 96 ? -11.342 -0.063 -5.310 1.00 94.56 96 ASP A C 1
ATOM 766 O O . ASP A 1 96 ? -12.046 0.490 -6.156 1.00 94.56 96 ASP A O 1
ATOM 770 N N . CYS A 1 97 ? -11.324 0.345 -4.042 1.00 94.38 97 CYS A N 1
ATOM 771 C CA . CYS A 1 97 ? -12.030 1.532 -3.568 1.00 94.38 97 CYS A CA 1
ATOM 772 C C . CYS A 1 97 ? -11.074 2.578 -3.004 1.00 94.38 97 CYS A C 1
ATOM 774 O O . CYS A 1 97 ? -11.289 3.766 -3.230 1.00 94.38 97 CYS A O 1
ATOM 776 N N . HIS A 1 98 ? -10.036 2.148 -2.292 1.00 94.62 98 HIS A N 1
ATOM 777 C CA . HIS A 1 98 ? -9.085 3.017 -1.618 1.00 94.62 98 HIS A CA 1
ATOM 778 C C . HIS A 1 98 ? -7.764 3.109 -2.365 1.00 94.62 98 HIS A C 1
ATOM 780 O O . HIS A 1 98 ? -7.314 2.152 -2.991 1.00 94.62 98 HIS A O 1
ATOM 786 N N . THR A 1 99 ? -7.064 4.219 -2.170 1.00 93.12 99 THR A N 1
ATOM 787 C CA . THR A 1 99 ? -5.623 4.235 -2.377 1.00 93.12 99 THR A CA 1
ATOM 788 C C . THR A 1 99 ? -4.889 3.763 -1.117 1.00 93.12 99 THR A C 1
ATOM 790 O O . THR A 1 99 ? -5.358 3.945 0.015 1.00 93.12 99 THR A O 1
ATOM 793 N N . ILE A 1 100 ? -3.720 3.157 -1.330 1.00 92.88 100 ILE A N 1
ATOM 794 C CA . ILE A 1 100 ? -2.738 2.797 -0.306 1.00 92.88 100 ILE A CA 1
ATOM 795 C C . ILE A 1 100 ? -1.375 3.312 -0.775 1.00 92.88 100 ILE A C 1
ATOM 797 O O . ILE A 1 100 ? -0.872 2.915 -1.830 1.00 92.88 100 ILE A O 1
ATOM 801 N N . VAL A 1 101 ? -0.774 4.236 -0.025 1.00 90.19 101 VAL A N 1
ATOM 802 C CA . VAL A 1 101 ? 0.445 4.963 -0.444 1.00 90.19 101 VAL A CA 1
ATOM 803 C C . VAL A 1 101 ? 0.252 5.633 -1.822 1.00 90.19 101 VAL A C 1
ATOM 805 O O . VAL A 1 101 ? 1.185 5.768 -2.613 1.00 90.19 101 VAL A O 1
ATOM 808 N N . GLY A 1 102 ? -0.980 6.048 -2.140 1.00 85.75 102 GLY A N 1
ATOM 809 C CA . GLY A 1 102 ? -1.330 6.679 -3.416 1.00 85.75 102 GLY A CA 1
ATOM 810 C C . GLY A 1 102 ? -1.567 5.728 -4.597 1.00 85.75 102 GLY A C 1
ATOM 811 O O . GLY A 1 102 ? -1.795 6.221 -5.699 1.00 85.75 102 GLY A O 1
ATOM 812 N N . ASN A 1 103 ? -1.546 4.405 -4.393 1.00 89.69 103 ASN A N 1
ATOM 813 C CA . ASN A 1 103 ? -1.881 3.411 -5.421 1.00 89.69 103 ASN A CA 1
ATOM 814 C C . ASN A 1 103 ? -3.236 2.769 -5.122 1.00 89.69 103 ASN A C 1
ATOM 816 O O . ASN A 1 103 ? -3.462 2.332 -3.998 1.00 89.69 103 ASN A O 1
ATOM 820 N N . GLY A 1 104 ? -4.115 2.683 -6.117 1.00 92.06 104 GLY A N 1
ATOM 821 C CA . GLY A 1 104 ? -5.444 2.084 -5.984 1.00 92.06 104 GLY A CA 1
ATOM 822 C C . GLY A 1 104 ? -6.513 2.938 -6.655 1.00 92.06 104 GLY A C 1
ATOM 823 O O . GLY A 1 104 ? -6.211 3.759 -7.526 1.00 92.06 104 GLY A O 1
ATOM 824 N N . ALA A 1 105 ? -7.761 2.744 -6.253 1.00 88.81 105 ALA A N 1
ATOM 825 C CA . ALA A 1 105 ? -8.885 3.538 -6.715 1.00 88.81 105 ALA A CA 1
ATOM 826 C C . ALA A 1 105 ? -9.122 4.762 -5.825 1.00 88.81 105 ALA A C 1
ATOM 828 O O . ALA A 1 105 ? -8.778 4.790 -4.649 1.00 88.81 105 ALA A O 1
ATOM 829 N N . TYR A 1 106 ? -9.771 5.771 -6.396 1.00 86.12 106 TYR A N 1
ATOM 830 C CA . TYR A 1 106 ? -10.010 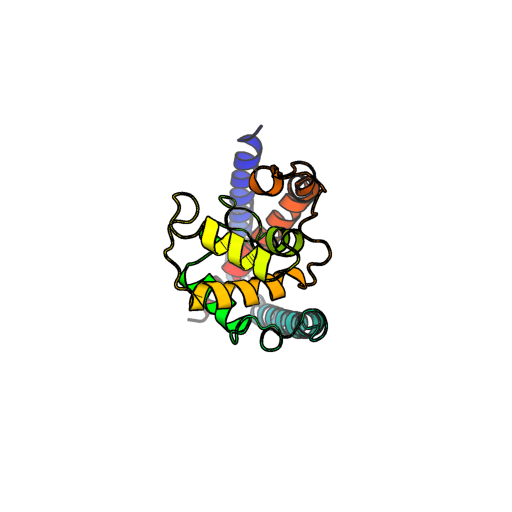7.065 -5.749 1.00 86.12 106 TYR A CA 1
ATOM 831 C C . TYR A 1 106 ? -11.468 7.235 -5.300 1.00 86.12 106 TYR A C 1
ATOM 833 O O . TYR A 1 106 ? -11.954 8.355 -5.162 1.00 86.12 106 TYR A O 1
ATOM 841 N N . TYR A 1 107 ? -12.202 6.132 -5.128 1.00 87.50 107 TYR A N 1
ATOM 842 C CA . TYR A 1 107 ? -13.596 6.185 -4.681 1.00 87.50 107 TYR A CA 1
ATOM 843 C C . TYR A 1 107 ? -13.697 6.504 -3.184 1.00 87.50 107 TYR A C 1
ATOM 845 O O . TYR A 1 107 ? -14.593 7.226 -2.749 1.00 87.50 107 TYR A O 1
ATOM 853 N N . ALA A 1 108 ? -12.757 5.980 -2.406 1.00 90.12 108 ALA A N 1
ATOM 854 C CA . ALA A 1 108 ? -12.674 6.117 -0.967 1.00 90.12 108 ALA A CA 1
ATOM 855 C C . ALA A 1 108 ? -11.325 6.744 -0.550 1.00 90.12 108 ALA A C 1
ATOM 857 O O . ALA A 1 108 ? -10.394 6.825 -1.355 1.00 90.12 108 ALA A O 1
ATOM 858 N N . PRO A 1 109 ? -11.200 7.234 0.698 1.00 88.88 109 PRO A N 1
ATOM 859 C CA . PRO A 1 109 ? -10.005 7.954 1.137 1.00 88.88 109 PRO A CA 1
ATOM 860 C C . PRO A 1 109 ? -8.736 7.088 1.197 1.00 88.88 109 PRO A C 1
ATOM 862 O O . PRO A 1 109 ? -8.809 5.888 1.448 1.00 88.88 109 PRO A O 1
ATOM 865 N N . GLU A 1 110 ? -7.568 7.724 1.078 1.00 90.44 110 GLU A N 1
ATOM 866 C CA . GLU A 1 110 ? -6.254 7.088 1.265 1.00 90.44 110 GLU A CA 1
ATOM 867 C C . GLU A 1 110 ? -6.093 6.500 2.676 1.00 90.44 110 GLU A C 1
ATOM 869 O O . GLU A 1 110 ? -6.182 7.221 3.677 1.00 90.44 110 GLU A O 1
ATOM 874 N N . LEU A 1 111 ? -5.790 5.204 2.764 1.00 94.00 111 LEU A N 1
ATOM 875 C CA . LEU A 1 111 ? -5.754 4.493 4.045 1.00 94.00 111 LEU A CA 1
ATOM 876 C C . LEU A 1 111 ? -4.605 4.929 4.959 1.00 94.00 111 LEU A C 1
ATOM 878 O O . LEU A 1 111 ? -4.815 5.027 6.168 1.00 94.00 111 LEU A O 1
ATOM 882 N N . VAL A 1 112 ? -3.428 5.278 4.423 1.00 92.38 112 VAL A N 1
ATOM 883 C CA . VAL A 1 112 ? -2.314 5.802 5.241 1.00 92.38 112 VAL A CA 1
ATOM 884 C C . VAL A 1 112 ? -2.696 7.132 5.896 1.00 92.38 112 VAL A C 1
ATOM 886 O O . VAL A 1 112 ? -2.381 7.374 7.060 1.00 92.38 112 VAL A O 1
ATOM 889 N N . TYR A 1 113 ? -3.411 7.997 5.174 1.00 88.94 113 TYR A N 1
ATOM 890 C CA . TYR A 1 113 ? -3.887 9.272 5.711 1.00 88.94 113 TYR A CA 1
ATOM 891 C C . TYR A 1 113 ? -4.915 9.062 6.822 1.00 88.94 113 TYR A C 1
ATOM 893 O O . TYR A 1 113 ? -4.790 9.654 7.895 1.00 88.94 113 TYR A O 1
ATOM 901 N N . ILE A 1 114 ? -5.912 8.202 6.589 1.00 91.56 114 ILE A N 1
ATOM 902 C CA . ILE A 1 114 ? -6.947 7.911 7.589 1.00 91.56 114 ILE A CA 1
ATOM 903 C C . ILE A 1 114 ? -6.335 7.287 8.843 1.00 91.56 114 ILE A C 1
ATOM 905 O O . ILE A 1 114 ? -6.668 7.718 9.944 1.00 91.56 114 ILE A O 1
ATOM 909 N N . ALA A 1 115 ? -5.395 6.353 8.695 1.00 93.38 115 ALA A N 1
ATOM 910 C CA . ALA A 1 115 ? -4.686 5.752 9.820 1.00 93.38 115 ALA A CA 1
ATOM 911 C C . ALA A 1 115 ? -3.911 6.791 10.653 1.00 93.38 115 ALA A C 1
ATOM 913 O O . ALA A 1 115 ? -4.023 6.817 11.879 1.00 93.38 115 ALA A O 1
ATOM 914 N N . ARG A 1 116 ? -3.178 7.705 9.998 1.00 91.25 116 ARG A N 1
ATOM 915 C CA . ARG A 1 116 ? -2.471 8.814 10.671 1.00 91.25 116 ARG A CA 1
ATOM 916 C C . ARG A 1 116 ? -3.412 9.789 11.361 1.00 91.25 116 ARG A C 1
ATOM 918 O O . ARG A 1 116 ? -3.111 10.234 12.463 1.00 91.25 116 ARG A O 1
ATOM 925 N N . LYS A 1 117 ? -4.553 10.094 10.744 1.00 89.62 117 LYS A N 1
ATOM 926 C CA . LYS A 1 117 ? -5.557 10.999 11.312 1.00 89.62 117 LYS A CA 1
ATOM 927 C C . LYS A 1 117 ? -6.296 10.393 12.504 1.00 89.62 117 LYS A C 1
ATOM 929 O O . LYS A 1 117 ? -6.611 11.122 13.438 1.00 89.62 117 LYS A O 1
ATOM 934 N N . ALA A 1 118 ? -6.596 9.097 12.460 1.00 92.06 118 ALA A N 1
ATOM 935 C CA . ALA A 1 118 ? -7.238 8.392 13.565 1.00 92.06 118 ALA A CA 1
ATOM 936 C C . ALA A 1 118 ? -6.317 8.311 14.793 1.00 92.06 118 ALA A C 1
ATOM 938 O O . ALA A 1 118 ? -6.787 8.454 15.915 1.00 92.06 118 ALA A O 1
ATOM 939 N N . GLY A 1 119 ? -5.008 8.147 14.576 1.00 87.31 119 GLY A N 1
ATOM 940 C CA . GLY A 1 119 ? -3.973 8.261 15.607 1.00 87.31 119 GLY A CA 1
ATOM 941 C C . GLY A 1 119 ? -3.778 7.001 16.455 1.00 87.31 119 GLY A C 1
ATOM 942 O O . GLY A 1 119 ? -2.633 6.592 16.674 1.00 87.31 119 GLY A O 1
ATOM 943 N N . ASP A 1 120 ? -4.860 6.347 16.873 1.00 95.31 120 ASP A N 1
ATOM 944 C CA . ASP A 1 120 ? -4.840 5.131 17.693 1.00 95.31 120 ASP A CA 1
ATOM 945 C C . ASP A 1 120 ? -5.740 4.009 17.144 1.00 95.31 120 ASP A C 1
ATOM 947 O O . ASP A 1 120 ? -6.524 4.201 16.211 1.00 95.31 120 ASP A O 1
ATOM 951 N N . GLY A 1 121 ? -5.566 2.805 17.700 1.00 95.56 121 GLY A N 1
ATOM 952 C CA . GLY A 1 121 ? -6.258 1.598 17.249 1.00 95.56 121 GLY A CA 1
ATOM 953 C C . GLY A 1 121 ? -7.760 1.622 17.526 1.00 95.56 121 GLY A C 1
ATOM 954 O O . GLY A 1 121 ? -8.533 1.188 16.681 1.00 95.56 121 GLY A O 1
ATOM 955 N N . ASP A 1 122 ? -8.197 2.191 18.647 1.00 97.62 122 ASP A N 1
ATOM 956 C CA . ASP A 1 122 ? -9.616 2.205 19.021 1.00 97.62 122 ASP A CA 1
ATOM 957 C C . ASP A 1 122 ? -10.422 3.138 18.110 1.00 97.62 122 ASP A C 1
ATOM 959 O O . ASP A 1 122 ? -11.535 2.817 17.685 1.00 97.62 122 ASP A O 1
ATOM 963 N N . MET A 1 123 ? -9.835 4.273 17.728 1.00 97.25 123 MET A N 1
ATOM 964 C CA . MET A 1 123 ? -10.408 5.182 16.741 1.00 97.25 123 MET A CA 1
ATOM 965 C C . MET A 1 123 ? -10.453 4.554 15.346 1.00 97.25 123 MET A C 1
ATOM 967 O O . MET A 1 123 ? -11.442 4.734 14.632 1.00 97.25 123 MET A O 1
ATOM 971 N N . ILE A 1 124 ? -9.425 3.793 14.960 1.00 97.75 124 ILE A N 1
ATOM 972 C CA . ILE A 1 124 ? -9.416 3.024 13.707 1.00 97.75 124 ILE A CA 1
ATOM 973 C C . ILE A 1 124 ? -10.521 1.961 13.714 1.00 97.75 124 ILE A C 1
ATOM 975 O O . ILE A 1 124 ? -11.320 1.918 12.776 1.00 97.75 124 ILE A O 1
ATOM 979 N N . LYS A 1 125 ? -10.612 1.149 14.774 1.00 98.19 125 LYS A N 1
ATOM 980 C CA . LYS A 1 125 ? -11.645 0.118 14.933 1.00 98.19 125 LYS A CA 1
ATOM 981 C C . LYS A 1 125 ? -13.038 0.722 14.813 1.00 98.19 125 LYS A C 1
ATOM 983 O O . LYS A 1 125 ? -13.840 0.275 13.998 1.00 98.19 125 LYS A O 1
ATOM 988 N N . LYS A 1 126 ? -13.290 1.820 15.527 1.00 97.62 126 LYS A N 1
ATOM 989 C CA . LYS A 1 126 ? -14.566 2.539 15.466 1.00 97.62 126 LYS A CA 1
ATOM 990 C C . LYS A 1 126 ? -14.902 3.031 14.057 1.00 97.62 126 LYS A C 1
ATOM 992 O O . LYS A 1 126 ? -16.067 2.995 13.662 1.00 97.62 126 LYS A O 1
ATOM 997 N N . LEU A 1 127 ? -13.920 3.514 13.290 1.00 95.81 127 LEU A N 1
ATOM 998 C CA . LEU A 1 127 ? -14.138 3.913 11.895 1.00 95.81 127 LEU A CA 1
ATOM 999 C C . LEU A 1 127 ? -14.544 2.713 11.035 1.00 95.81 127 LEU A C 1
ATOM 1001 O O . LEU A 1 127 ? -15.522 2.814 10.295 1.00 95.81 127 LEU A O 1
ATOM 1005 N N . LEU A 1 128 ? -13.840 1.587 11.156 1.00 96.88 128 LEU A N 1
ATOM 1006 C CA . LEU A 1 128 ? -14.171 0.359 10.431 1.00 96.88 128 LEU A CA 1
ATOM 1007 C C . LEU A 1 128 ? -15.587 -0.120 10.774 1.00 96.88 128 LEU A C 1
ATOM 1009 O O . LEU A 1 128 ? -16.380 -0.336 9.865 1.00 96.88 128 LEU A O 1
ATOM 1013 N N . GLU A 1 129 ? -15.945 -0.176 12.057 1.00 96.94 129 GLU A N 1
ATOM 1014 C CA . GLU A 1 129 ? -17.296 -0.538 12.518 1.00 96.94 129 GLU A CA 1
ATOM 1015 C C . GLU A 1 129 ? -18.380 0.428 12.017 1.00 96.94 129 GLU A C 1
ATOM 1017 O O . GLU A 1 129 ? -19.504 0.018 11.741 1.00 96.94 129 GLU A O 1
ATOM 1022 N N . THR A 1 130 ? -18.054 1.716 11.879 1.00 96.12 130 THR A N 1
ATOM 1023 C CA . THR A 1 130 ? -19.005 2.738 11.412 1.00 96.12 130 THR A CA 1
ATOM 1024 C C . THR A 1 130 ? -19.313 2.604 9.920 1.00 96.12 130 THR A C 1
ATOM 1026 O O . THR A 1 130 ? -20.438 2.881 9.500 1.00 96.12 130 THR A O 1
ATOM 1029 N N . TYR A 1 131 ? -18.321 2.237 9.103 1.00 94.94 131 TYR A N 1
ATOM 1030 C CA . TYR A 1 131 ? -18.464 2.198 7.645 1.00 94.94 131 TYR A CA 1
ATOM 1031 C C . TYR A 1 131 ? -18.731 0.799 7.088 1.00 94.94 131 TYR A C 1
ATOM 1033 O O . TYR A 1 131 ? -19.387 0.703 6.046 1.00 94.94 131 TYR A O 1
ATOM 1041 N N . ALA A 1 132 ? -18.279 -0.265 7.751 1.00 95.62 132 ALA A N 1
ATOM 1042 C CA . ALA A 1 132 ? -18.548 -1.635 7.330 1.00 95.62 132 ALA A CA 1
ATOM 1043 C C . ALA A 1 132 ? -20.063 -1.896 7.248 1.00 95.62 132 ALA A C 1
ATOM 1045 O O . ALA A 1 132 ? -20.846 -1.472 8.096 1.00 95.62 132 ALA A O 1
ATOM 1046 N N . GLY A 1 133 ? -20.495 -2.559 6.178 1.00 94.25 133 GLY A N 1
ATOM 1047 C CA . GLY A 1 133 ? -21.903 -2.835 5.891 1.00 94.25 133 GLY A CA 1
ATOM 1048 C C . GLY A 1 133 ? -22.720 -1.621 5.431 1.00 94.25 133 GLY A C 1
ATOM 1049 O O . GLY A 1 133 ? -23.926 -1.750 5.209 1.00 94.25 133 GLY A O 1
ATOM 1050 N N . THR A 1 134 ? -22.109 -0.443 5.261 1.00 95.31 134 THR A N 1
ATOM 1051 C CA . THR A 1 134 ? -22.790 0.736 4.701 1.00 95.31 134 THR A CA 1
ATOM 1052 C C . THR A 1 134 ? -22.762 0.729 3.172 1.00 95.31 134 THR A C 1
ATOM 1054 O O . THR A 1 134 ? -21.990 0.016 2.541 1.00 95.31 134 THR A O 1
ATOM 1057 N N . LYS A 1 135 ? -23.548 1.611 2.538 1.00 92.44 135 LYS A N 1
ATOM 1058 C CA . LYS A 1 135 ? -23.500 1.800 1.076 1.00 92.44 135 LYS A CA 1
ATOM 1059 C C . LYS A 1 135 ? -22.141 2.286 0.543 1.00 92.44 135 LYS A C 1
ATOM 1061 O O . LYS A 1 135 ? -21.931 2.233 -0.662 1.00 92.44 135 LYS A O 1
ATOM 1066 N N . TYR A 1 136 ? -21.276 2.825 1.408 1.00 89.19 136 TYR A N 1
ATOM 1067 C CA . TYR A 1 136 ? -19.960 3.348 1.028 1.00 89.19 136 TYR A CA 1
ATOM 1068 C C . TYR A 1 136 ? -18.863 2.283 1.135 1.00 89.19 136 TYR A C 1
ATOM 1070 O O . TYR A 1 136 ? -17.921 2.306 0.352 1.00 89.19 136 TYR A O 1
ATOM 1078 N N . MET A 1 137 ? -19.006 1.346 2.076 1.00 94.38 137 MET A N 1
ATOM 1079 C CA . MET A 1 137 ? -18.136 0.182 2.243 1.00 94.38 137 MET A CA 1
ATOM 1080 C C . MET A 1 137 ? -19.031 -1.053 2.443 1.00 94.38 137 MET A C 1
ATOM 1082 O O . MET A 1 137 ? -19.307 -1.444 3.580 1.00 94.38 137 MET A O 1
ATOM 1086 N N . PRO A 1 138 ? -19.536 -1.653 1.347 1.00 93.12 138 PRO A N 1
ATOM 1087 C CA . PRO A 1 138 ? -20.573 -2.687 1.378 1.00 93.12 138 PRO A CA 1
ATOM 1088 C C . PRO A 1 138 ? -20.014 -4.078 1.730 1.00 93.12 138 PRO A C 1
ATOM 1090 O O . PRO A 1 138 ? -20.396 -5.082 1.133 1.00 93.12 138 PRO A O 1
ATOM 1093 N N . PHE A 1 139 ? -19.099 -4.138 2.698 1.00 93.94 139 PHE A N 1
ATOM 1094 C CA . PHE A 1 139 ? -18.509 -5.368 3.215 1.00 93.94 139 PHE A CA 1
ATOM 1095 C C . PHE A 1 139 ? -18.942 -5.588 4.658 1.00 93.94 139 PHE A C 1
ATOM 1097 O O . PHE A 1 139 ? -18.810 -4.693 5.492 1.00 93.94 139 PHE A O 1
ATOM 1104 N N . TYR A 1 140 ? -19.448 -6.784 4.945 1.00 93.81 140 TYR A N 1
ATOM 1105 C CA . TYR A 1 140 ? -19.767 -7.218 6.300 1.00 93.81 140 TYR A CA 1
ATOM 1106 C C . TYR A 1 140 ? -18.543 -7.918 6.876 1.00 93.81 140 TYR A C 1
ATOM 1108 O O . TYR A 1 140 ? -18.266 -9.060 6.525 1.00 93.81 140 TYR A O 1
ATOM 1116 N N . LEU A 1 141 ? -17.806 -7.200 7.715 1.00 96.25 141 LEU A N 1
ATOM 1117 C CA . LEU A 1 141 ? -16.598 -7.696 8.361 1.00 96.25 141 LEU A CA 1
ATOM 1118 C C . LEU A 1 141 ? -16.952 -8.280 9.730 1.00 96.25 141 LEU A C 1
ATOM 1120 O O . LEU A 1 141 ? -17.742 -7.697 10.476 1.00 96.25 141 LEU A O 1
ATOM 1124 N N . SER A 1 142 ? -16.365 -9.422 10.062 1.00 97.62 142 SER A N 1
ATOM 1125 C CA . SER A 1 142 ? -16.396 -9.979 11.413 1.00 97.62 142 SER A CA 1
ATOM 1126 C C . SER A 1 142 ? -15.546 -9.146 12.376 1.00 97.62 142 SER A C 1
ATOM 1128 O O . SER A 1 142 ? -14.655 -8.403 11.964 1.00 97.62 142 SER A O 1
ATOM 1130 N N . GLU A 1 143 ? -15.786 -9.299 13.678 1.00 97.62 143 GLU A N 1
ATOM 1131 C CA . GLU A 1 143 ? -14.992 -8.622 14.710 1.00 97.62 143 GLU A CA 1
ATOM 1132 C C . GLU A 1 143 ? -13.494 -8.950 14.591 1.00 97.62 143 GLU A C 1
ATOM 1134 O O . GLU A 1 143 ? -12.652 -8.060 14.676 1.00 97.62 143 GLU A O 1
ATOM 1139 N N . GLU A 1 144 ? -13.159 -10.208 14.292 1.00 98.00 144 GLU A N 1
ATOM 1140 C CA . GLU A 1 144 ? -11.773 -10.632 14.091 1.00 98.00 144 GLU A CA 1
ATOM 1141 C C . GLU A 1 144 ? -11.114 -9.972 12.874 1.00 98.00 144 GLU A C 1
ATOM 1143 O O . GLU A 1 144 ? -9.926 -9.646 12.917 1.00 98.00 144 GLU A O 1
ATOM 1148 N N . GLU A 1 145 ? -11.864 -9.781 11.786 1.00 98.50 145 GLU A N 1
ATOM 1149 C CA . GLU A 1 145 ? -11.382 -9.083 10.592 1.00 98.50 145 GLU A CA 1
ATOM 1150 C C . GLU A 1 145 ? -11.194 -7.591 10.858 1.00 98.50 145 GLU A C 1
ATOM 1152 O O . GLU A 1 145 ? -10.216 -7.011 10.388 1.00 98.50 145 GLU A O 1
ATOM 1157 N N . ILE A 1 146 ? -12.086 -6.974 11.636 1.00 98.38 146 ILE A N 1
ATOM 1158 C CA . ILE A 1 146 ? -11.963 -5.573 12.053 1.00 98.38 146 ILE A CA 1
ATOM 1159 C C . ILE A 1 146 ? -10.727 -5.385 12.935 1.00 98.38 146 ILE A C 1
ATOM 1161 O O . ILE A 1 146 ? -9.952 -4.456 12.703 1.00 98.38 146 ILE A O 1
ATOM 1165 N N . ASP A 1 147 ? -10.496 -6.270 13.903 1.00 98.62 147 ASP A N 1
ATOM 1166 C CA . ASP A 1 147 ? -9.309 -6.219 14.761 1.00 98.62 147 ASP A CA 1
ATOM 1167 C C . ASP A 1 147 ? -8.019 -6.419 13.948 1.00 98.62 147 ASP A C 1
ATOM 1169 O O . ASP A 1 147 ? -7.043 -5.684 14.125 1.00 98.62 147 ASP A O 1
ATOM 1173 N N . ALA A 1 148 ? -8.025 -7.348 12.987 1.00 98.69 148 ALA A N 1
ATOM 1174 C CA . ALA A 1 148 ? -6.900 -7.566 12.082 1.00 98.69 148 ALA A CA 1
ATOM 1175 C C . ALA A 1 148 ? -6.631 -6.337 11.198 1.00 98.69 148 ALA A C 1
ATOM 1177 O O . ALA A 1 148 ? -5.499 -5.851 11.136 1.00 98.69 148 ALA A O 1
ATOM 1178 N N . LEU A 1 149 ? -7.660 -5.782 10.552 1.00 98.44 149 LEU A N 1
ATOM 1179 C CA . LEU A 1 149 ? -7.548 -4.554 9.757 1.00 98.44 149 LEU A CA 1
ATOM 1180 C C . LEU A 1 149 ? -7.076 -3.371 10.601 1.00 98.44 149 LEU A C 1
ATOM 1182 O O . LEU A 1 149 ? -6.298 -2.554 10.113 1.00 98.44 149 LEU A O 1
ATOM 1186 N N . THR A 1 150 ? -7.479 -3.306 11.868 1.00 98.62 150 THR A N 1
ATOM 1187 C CA . THR A 1 150 ? -7.012 -2.286 12.810 1.00 98.62 150 THR A CA 1
ATOM 1188 C C . THR A 1 150 ? -5.507 -2.401 13.048 1.00 98.62 150 THR A C 1
ATOM 1190 O O . THR A 1 150 ? -4.799 -1.398 12.932 1.00 98.62 150 THR A O 1
ATOM 1193 N N . ALA A 1 151 ? -4.988 -3.612 13.283 1.00 98.50 151 ALA A N 1
ATOM 1194 C CA . ALA A 1 151 ? -3.545 -3.849 13.391 1.00 98.50 151 ALA A CA 1
ATOM 1195 C C . ALA A 1 151 ? -2.802 -3.424 12.112 1.00 98.50 151 ALA A C 1
ATOM 1197 O O . ALA A 1 151 ? -1.761 -2.767 12.168 1.00 98.50 151 ALA A O 1
ATOM 1198 N N . TRP A 1 152 ? -3.360 -3.732 10.941 1.00 98.38 152 TRP A N 1
ATOM 1199 C CA . TRP A 1 152 ? -2.763 -3.335 9.667 1.00 98.38 152 TRP A CA 1
ATOM 1200 C C . TRP A 1 152 ? -2.801 -1.824 9.423 1.00 98.38 152 TRP A C 1
ATOM 1202 O O . TRP A 1 152 ? -1.819 -1.245 8.964 1.00 98.38 152 TRP A O 1
ATOM 1212 N N . MET A 1 153 ? -3.883 -1.141 9.785 1.00 98.00 153 MET A N 1
ATOM 1213 C CA . MET A 1 153 ? -3.947 0.317 9.696 1.00 98.00 153 MET A CA 1
ATOM 1214 C C . MET A 1 153 ? -2.985 0.993 10.683 1.00 98.00 153 MET A C 1
ATOM 1216 O O . MET A 1 153 ? -2.379 2.001 10.327 1.00 98.00 153 MET A O 1
ATOM 1220 N N . LEU A 1 154 ? -2.752 0.427 11.873 1.00 97.75 154 LEU A N 1
ATOM 1221 C CA . LEU A 1 154 ? -1.677 0.887 12.764 1.00 97.75 154 LEU A CA 1
ATOM 1222 C C . LEU A 1 154 ? -0.298 0.756 12.105 1.00 97.75 154 LEU A C 1
ATOM 1224 O O . LEU A 1 154 ? 0.514 1.670 12.204 1.00 97.75 154 LEU A O 1
ATOM 1228 N N . TYR A 1 155 ? -0.055 -0.320 11.359 1.00 97.19 155 TYR A N 1
ATOM 1229 C CA . TYR A 1 155 ? 1.165 -0.463 10.564 1.00 97.19 155 TYR A CA 1
ATOM 1230 C C . TYR A 1 155 ? 1.262 0.604 9.459 1.00 97.19 155 TYR A C 1
ATOM 1232 O O . TYR A 1 155 ? 2.314 1.217 9.280 1.00 97.19 155 TYR A O 1
ATOM 1240 N N . LEU A 1 156 ? 0.161 0.886 8.750 1.00 95.19 156 LEU A N 1
ATOM 1241 C CA . LEU A 1 156 ? 0.117 1.940 7.728 1.00 95.19 156 LEU A CA 1
ATOM 1242 C C . LEU A 1 156 ? 0.406 3.329 8.305 1.00 95.19 156 LEU A C 1
ATOM 1244 O O . LEU A 1 156 ? 1.062 4.136 7.644 1.00 95.19 156 LEU A O 1
ATOM 1248 N N . LYS A 1 157 ? -0.065 3.611 9.526 1.00 93.12 157 LYS A N 1
ATOM 1249 C CA . LYS A 1 157 ? 0.195 4.873 10.232 1.00 93.12 157 LYS A CA 1
ATOM 1250 C C . LYS A 1 157 ? 1.695 5.168 10.302 1.00 93.12 157 LYS A C 1
ATOM 1252 O O . LYS A 1 157 ? 2.117 6.275 9.954 1.00 93.12 157 LYS A O 1
ATOM 1257 N N . ASP A 1 158 ? 2.461 4.155 10.695 1.00 91.75 158 ASP A N 1
ATOM 1258 C CA . ASP A 1 158 ? 3.895 4.233 10.982 1.00 91.75 158 ASP A CA 1
ATOM 1259 C C . ASP A 1 158 ? 4.773 3.960 9.746 1.00 91.75 158 ASP A C 1
ATOM 1261 O O . ASP A 1 158 ? 6.003 3.990 9.821 1.00 91.75 158 ASP A O 1
ATOM 1265 N N . LEU A 1 159 ? 4.160 3.725 8.581 1.00 91.00 159 LEU A N 1
ATOM 1266 C CA . LEU A 1 159 ? 4.872 3.461 7.336 1.00 91.00 159 LEU A CA 1
ATOM 1267 C C . LEU A 1 159 ? 5.669 4.692 6.878 1.00 91.00 159 LEU A C 1
ATOM 1269 O O . LEU A 1 159 ? 5.125 5.798 6.756 1.00 91.00 159 LEU A O 1
ATOM 1273 N N . ASN A 1 160 ? 6.947 4.502 6.537 1.00 88.75 160 ASN A N 1
ATOM 1274 C CA . ASN A 1 160 ? 7.780 5.567 5.987 1.00 88.75 160 ASN A CA 1
ATOM 1275 C C . ASN A 1 160 ? 7.524 5.738 4.486 1.00 88.75 160 ASN A C 1
ATOM 1277 O O . ASN A 1 160 ? 8.139 5.096 3.623 1.00 88.75 160 ASN A O 1
ATOM 1281 N N . THR A 1 161 ? 6.656 6.692 4.177 1.00 84.19 161 THR A N 1
ATOM 1282 C CA . THR A 1 161 ? 6.240 6.994 2.811 1.00 84.19 161 THR A CA 1
ATOM 1283 C C . THR A 1 161 ? 7.071 8.082 2.116 1.00 84.19 161 THR A C 1
ATOM 1285 O O . THR A 1 161 ? 6.638 8.588 1.089 1.00 84.19 161 THR A O 1
ATOM 1288 N N . ASN A 1 162 ? 8.241 8.489 2.634 1.00 84.06 162 ASN A N 1
ATOM 1289 C CA . ASN A 1 162 ? 8.998 9.653 2.120 1.00 84.06 162 ASN A CA 1
ATOM 1290 C C . ASN A 1 162 ? 8.133 10.925 1.974 1.00 84.06 162 ASN A C 1
ATOM 1292 O O . ASN A 1 162 ? 8.267 11.663 0.999 1.00 84.06 162 ASN A O 1
ATOM 1296 N N . ASN A 1 163 ? 7.214 11.170 2.914 1.00 76.25 163 ASN A N 1
ATOM 1297 C CA . ASN A 1 163 ? 6.249 12.280 2.856 1.00 76.25 163 ASN A CA 1
ATOM 1298 C C . ASN A 1 163 ? 5.280 12.231 1.654 1.00 76.25 163 ASN A C 1
ATOM 1300 O O . ASN A 1 163 ? 4.689 13.247 1.290 1.00 76.25 163 ASN A O 1
ATOM 1304 N N . TRP A 1 164 ? 5.092 11.053 1.054 1.00 73.81 164 TRP A N 1
ATOM 1305 C CA . TRP A 1 164 ? 4.095 10.793 0.018 1.00 73.81 164 TRP A CA 1
ATOM 1306 C C . TRP A 1 164 ? 2.861 10.055 0.586 1.00 73.81 164 TRP A C 1
ATOM 1308 O O . TRP A 1 164 ? 3.000 9.271 1.521 1.00 73.81 164 TRP A O 1
ATOM 1318 N N . PRO A 1 165 ? 1.649 10.247 0.049 1.00 67.25 165 PRO A N 1
ATOM 1319 C CA . PRO A 1 165 ? 1.254 11.419 -0.720 1.00 67.25 165 PRO A CA 1
ATOM 1320 C C . PRO A 1 165 ? 1.356 12.688 0.147 1.00 67.25 165 PRO A C 1
ATOM 1322 O O . PRO A 1 165 ? 1.251 12.594 1.372 1.00 67.25 165 PRO A O 1
ATOM 1325 N N . PRO A 1 166 ? 1.582 13.873 -0.450 1.00 67.56 166 PRO A N 1
ATOM 1326 C CA . PRO A 1 166 ? 1.646 15.122 0.298 1.00 67.56 166 PRO A CA 1
ATOM 1327 C C . PRO A 1 166 ? 0.301 15.372 0.989 1.00 67.56 166 PRO A C 1
ATOM 1329 O O . PRO A 1 166 ? -0.694 15.719 0.355 1.00 67.56 166 PRO A O 1
ATOM 1332 N N . MET A 1 167 ? 0.268 15.173 2.304 1.00 61.19 167 MET A N 1
ATOM 1333 C CA . MET A 1 167 ? -0.921 15.387 3.123 1.00 61.19 167 MET A CA 1
ATOM 1334 C C . MET A 1 167 ? -1.056 16.891 3.373 1.00 61.19 167 MET A C 1
ATOM 1336 O O . MET A 1 167 ? -0.425 17.427 4.280 1.00 61.19 167 MET A O 1
ATOM 1340 N N . LYS A 1 168 ? -1.833 17.604 2.550 1.00 56.44 168 LYS A N 1
ATOM 1341 C CA . LYS A 1 168 ? -2.190 18.996 2.860 1.00 56.44 168 LYS A CA 1
ATOM 1342 C C . LYS A 1 168 ? -3.136 18.989 4.060 1.00 56.44 168 LYS A C 1
ATOM 1344 O O . LYS A 1 168 ? -4.178 18.332 4.045 1.00 56.44 168 LYS A O 1
ATOM 1349 N N . GLU A 1 169 ? -2.764 19.716 5.108 1.00 47.75 169 GLU A N 1
ATOM 1350 C CA . GLU A 1 169 ? -3.625 19.943 6.264 1.00 47.75 169 GLU A CA 1
ATOM 1351 C C . GLU A 1 169 ? -4.942 20.564 5.772 1.00 47.75 169 GLU A C 1
ATOM 1353 O O . GLU A 1 169 ? -4.942 21.592 5.096 1.00 47.75 169 GLU A O 1
ATOM 1358 N N . ASN A 1 170 ? -6.065 19.911 6.076 1.00 45.75 170 ASN A N 1
ATOM 1359 C CA . ASN A 1 170 ? -7.430 20.327 5.716 1.00 45.75 170 ASN A CA 1
ATOM 1360 C C . ASN A 1 170 ? -7.848 20.159 4.246 1.00 45.75 170 ASN A C 1
ATOM 1362 O O . ASN A 1 170 ? -8.941 20.600 3.887 1.00 45.75 170 ASN A O 1
ATOM 1366 N N . ASP A 1 171 ? -7.059 19.472 3.418 1.00 49.31 171 ASP A N 1
ATOM 1367 C CA . ASP A 1 171 ? -7.453 19.173 2.043 1.00 49.31 171 ASP A CA 1
ATOM 1368 C C . ASP A 1 171 ? -7.974 17.733 1.905 1.00 49.31 171 ASP A C 1
ATOM 1370 O O . ASP A 1 171 ? -7.254 16.793 1.568 1.00 49.31 171 ASP A O 1
ATOM 1374 N N . TYR A 1 172 ? -9.273 17.561 2.159 1.00 49.03 172 TYR A N 1
ATOM 1375 C CA . TYR A 1 172 ? -10.006 16.314 1.886 1.00 49.03 172 TYR A CA 1
ATOM 1376 C C . TYR A 1 172 ? -10.069 15.978 0.399 1.00 49.03 172 TYR A C 1
ATOM 1378 O O . TYR A 1 172 ? -10.561 14.913 0.020 1.00 49.03 172 TYR A O 1
ATOM 1386 N N . SER A 1 173 ? -9.590 16.884 -0.452 1.00 45.56 173 SER A N 1
ATOM 1387 C CA . SER A 1 173 ? -9.622 16.667 -1.870 1.00 45.56 173 SER A CA 1
ATOM 1388 C C . SER A 1 173 ? -8.589 15.661 -2.337 1.00 45.56 173 SER A C 1
ATOM 1390 O O . SER A 1 173 ? -8.662 15.366 -3.496 1.00 45.56 173 SER A O 1
ATOM 1392 N N . PHE A 1 174 ? -7.719 15.007 -1.556 1.00 47.38 174 PHE A N 1
ATOM 1393 C CA . PHE A 1 174 ? -6.906 13.929 -2.170 1.00 47.38 174 PHE A CA 1
ATOM 1394 C C . PHE A 1 174 ? -7.769 12.822 -2.837 1.00 47.38 174 PHE A C 1
ATOM 1396 O O . PHE A 1 174 ? -7.361 12.244 -3.839 1.00 47.38 174 PHE A O 1
ATOM 1403 N N . ALA A 1 175 ? -9.011 12.608 -2.372 1.00 45.66 175 ALA A N 1
ATOM 1404 C CA . ALA A 1 175 ? -9.992 11.747 -3.050 1.00 45.66 175 ALA A CA 1
ATOM 1405 C C . ALA A 1 175 ? -10.635 12.378 -4.316 1.00 45.66 175 ALA A C 1
ATOM 1407 O O . ALA A 1 175 ? -11.226 11.676 -5.129 1.00 45.66 175 ALA A O 1
ATOM 1408 N N . THR A 1 176 ? -10.529 13.696 -4.519 1.00 42.00 176 THR A N 1
ATOM 1409 C CA . THR A 1 176 ? -11.129 14.455 -5.643 1.00 42.00 176 THR A CA 1
ATOM 1410 C C . THR A 1 176 ? -10.179 15.440 -6.353 1.00 42.00 176 THR A C 1
ATOM 1412 O O . THR A 1 176 ? -10.599 16.197 -7.226 1.00 42.00 176 THR A O 1
ATOM 1415 N N . SER A 1 177 ? -8.901 15.465 -5.999 1.00 40.44 177 SER A N 1
ATOM 1416 C CA . SER A 1 177 ? -7.850 16.366 -6.449 1.00 40.44 177 SER A CA 1
ATOM 1417 C C . SER A 1 177 ? -6.649 15.514 -6.805 1.00 40.44 177 SER A C 1
ATOM 1419 O O . SER A 1 177 ? -5.660 15.334 -6.100 1.00 40.44 177 SER A O 1
ATOM 1421 N N . PHE A 1 178 ? -6.695 15.095 -8.058 1.00 44.50 178 PHE A N 1
ATOM 1422 C CA . PHE A 1 178 ? -5.544 15.397 -8.879 1.00 44.50 178 PHE A CA 1
ATOM 1423 C C . PHE A 1 178 ? -5.237 16.891 -8.707 1.00 44.50 178 PHE A C 1
ATOM 1425 O O . PHE A 1 178 ? -5.867 17.746 -9.335 1.00 44.50 178 PHE A O 1
ATOM 1432 N N . ASP A 1 179 ? -4.316 17.221 -7.797 1.00 45.16 179 ASP A N 1
ATOM 1433 C CA . ASP A 1 179 ? -3.637 18.505 -7.833 1.00 45.16 179 ASP A CA 1
ATOM 1434 C C . ASP A 1 179 ? -2.992 18.584 -9.216 1.00 45.16 179 ASP A C 1
ATOM 1436 O O . ASP A 1 179 ? -1.965 17.961 -9.490 1.00 45.16 179 ASP A O 1
ATOM 1440 N N . LYS A 1 180 ? -3.635 19.331 -10.114 1.00 47.75 180 LYS A N 1
ATOM 1441 C CA . LYS A 1 180 ? -3.173 19.546 -11.488 1.00 47.75 180 LYS A CA 1
ATOM 1442 C C . LYS A 1 180 ? -1.737 20.090 -11.505 1.00 47.75 180 LYS A C 1
ATOM 1444 O O . LYS A 1 180 ? -1.033 19.942 -12.495 1.00 47.75 180 LYS A O 1
ATOM 1449 N N . ASN A 1 181 ? -1.272 20.673 -10.394 1.00 42.72 181 ASN A N 1
ATOM 1450 C CA . ASN A 1 181 ? 0.090 21.160 -10.236 1.00 42.72 181 ASN A CA 1
ATOM 1451 C C . ASN A 1 181 ? 1.079 20.112 -9.696 1.00 42.72 181 ASN A C 1
ATOM 1453 O O . ASN A 1 181 ? 2.269 20.261 -9.953 1.00 42.72 181 ASN A O 1
ATOM 1457 N N . ALA A 1 182 ? 0.645 19.047 -9.009 1.00 48.91 182 ALA A N 1
ATOM 1458 C CA . ALA A 1 182 ? 1.531 17.939 -8.609 1.00 48.91 182 ALA A CA 1
ATOM 1459 C C . ALA A 1 182 ? 1.910 17.048 -9.808 1.00 48.91 182 ALA A C 1
ATOM 1461 O O . ALA A 1 182 ? 2.983 16.448 -9.843 1.00 48.91 182 ALA A O 1
ATOM 1462 N N . VAL A 1 183 ? 1.054 17.039 -10.833 1.00 47.38 183 VAL A N 1
ATOM 1463 C CA . VAL A 1 183 ? 1.236 16.345 -12.118 1.00 47.38 183 VAL A CA 1
ATOM 1464 C C . VAL A 1 183 ? 1.942 17.241 -13.150 1.00 47.38 183 VAL A C 1
ATOM 1466 O O . VAL A 1 183 ? 2.137 16.837 -14.289 1.00 47.38 183 VAL A O 1
ATOM 1469 N N . ARG A 1 184 ? 2.408 18.448 -12.789 1.00 47.56 184 ARG A N 1
ATOM 1470 C CA . ARG A 1 184 ? 3.058 19.358 -13.755 1.00 47.56 184 ARG A CA 1
ATOM 1471 C C . ARG A 1 184 ? 4.322 18.798 -14.404 1.00 47.56 184 ARG A C 1
ATOM 1473 O O . ARG A 1 184 ? 4.664 19.263 -15.481 1.00 47.56 184 ARG A O 1
ATOM 1480 N N . TRP A 1 185 ? 5.013 17.848 -13.773 1.00 45.94 185 TRP A N 1
ATOM 1481 C CA . TRP A 1 185 ? 6.162 17.174 -14.390 1.00 45.94 185 TRP A CA 1
ATOM 1482 C C . TRP A 1 185 ? 5.735 16.081 -15.381 1.00 45.94 185 TRP A C 1
ATOM 1484 O O . TRP A 1 185 ? 6.489 15.755 -16.287 1.00 45.94 185 TRP A O 1
ATOM 1494 N N . TYR A 1 186 ? 4.528 15.527 -15.223 1.00 45.66 186 TYR A N 1
ATOM 1495 C CA . TYR A 1 186 ? 3.948 14.554 -16.149 1.00 45.66 186 TYR A CA 1
ATOM 1496 C C . TYR A 1 186 ? 3.196 15.247 -17.299 1.00 45.66 186 TYR A C 1
ATOM 1498 O O . TYR A 1 186 ? 3.142 14.729 -18.408 1.00 45.66 186 TYR A O 1
ATOM 1506 N N . GLU A 1 187 ? 2.656 16.448 -17.069 1.00 47.28 187 GLU A N 1
ATOM 1507 C CA . GLU A 1 187 ? 2.108 17.320 -18.119 1.00 47.28 187 GLU A CA 1
ATOM 1508 C C . GLU A 1 187 ? 3.174 18.189 -18.808 1.00 47.28 187 GLU A C 1
ATOM 1510 O O . GLU A 1 187 ? 2.900 18.765 -19.864 1.00 47.28 187 GLU A O 1
ATOM 1515 N N . SER A 1 188 ? 4.393 18.293 -18.261 1.00 54.34 188 SER A N 1
ATOM 1516 C CA . SER A 1 188 ? 5.496 18.927 -18.979 1.00 54.34 188 SER A CA 1
ATOM 1517 C C . SER A 1 188 ? 5.963 18.017 -20.112 1.00 54.34 188 SER A C 1
ATOM 1519 O O . SER A 1 188 ? 5.996 16.791 -20.001 1.00 54.34 188 SER A O 1
ATOM 1521 N N . PHE A 1 189 ? 6.321 18.648 -21.229 1.00 52.94 189 PHE A N 1
ATOM 1522 C CA . PHE A 1 189 ? 6.814 18.025 -22.459 1.00 52.94 189 PHE A CA 1
ATOM 1523 C C . P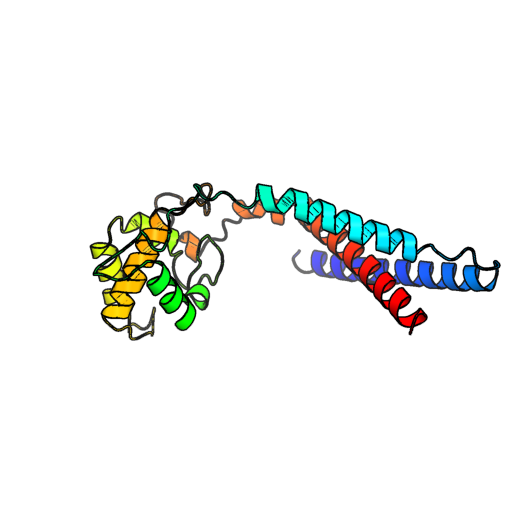HE A 1 189 ? 7.854 16.908 -22.209 1.00 52.94 189 PHE A C 1
ATOM 1525 O O . PHE A 1 189 ? 7.891 15.922 -22.939 1.00 52.94 189 PHE A O 1
ATOM 1532 N N . ASP A 1 190 ? 8.631 17.011 -21.129 1.00 59.19 190 ASP A N 1
ATOM 1533 C CA . ASP A 1 190 ? 9.725 16.105 -20.780 1.00 59.19 190 ASP A CA 1
ATOM 1534 C C . ASP A 1 190 ? 9.289 14.677 -20.405 1.00 59.19 190 ASP A C 1
ATOM 1536 O O . ASP A 1 190 ? 9.912 13.722 -20.865 1.00 59.19 190 ASP A O 1
ATOM 1540 N N . ALA A 1 191 ? 8.218 14.475 -19.628 1.00 58.78 191 ALA A N 1
ATOM 1541 C CA . ALA A 1 191 ? 7.809 13.119 -19.228 1.00 58.78 191 ALA A CA 1
ATOM 1542 C C . ALA A 1 191 ? 7.198 12.326 -20.388 1.00 58.78 191 ALA A C 1
ATOM 1544 O O . ALA A 1 191 ? 7.467 11.132 -20.535 1.00 58.78 191 ALA A O 1
ATOM 1545 N N . TRP A 1 192 ? 6.432 12.995 -21.253 1.00 57.50 192 TRP A N 1
ATOM 1546 C CA . TRP A 1 192 ? 5.905 12.386 -22.473 1.00 57.50 192 TRP A CA 1
ATOM 1547 C C . TRP A 1 192 ? 7.012 12.063 -23.470 1.00 57.50 192 TRP A C 1
ATOM 1549 O O . TRP A 1 192 ? 6.951 11.017 -24.108 1.00 57.50 192 TRP A O 1
ATOM 1559 N N . VAL A 1 193 ? 8.054 12.894 -23.565 1.00 68.06 193 VAL A N 1
ATOM 1560 C CA . VAL A 1 193 ? 9.247 12.598 -24.373 1.00 68.06 193 VAL A CA 1
ATOM 1561 C C . VAL A 1 193 ? 10.025 11.417 -23.799 1.00 68.06 193 VAL A C 1
ATOM 1563 O O . VAL A 1 193 ? 10.392 10.525 -24.556 1.00 68.06 193 VAL A O 1
ATOM 1566 N N . VAL A 1 194 ? 10.238 11.350 -22.482 1.00 70.50 194 VAL A N 1
ATOM 1567 C CA . VAL A 1 194 ? 10.909 10.206 -21.840 1.00 70.50 194 VAL A CA 1
ATOM 1568 C C . VAL A 1 194 ? 10.111 8.923 -22.061 1.00 70.50 194 VAL A C 1
ATOM 1570 O O . VAL A 1 194 ? 10.676 7.919 -22.489 1.00 70.50 194 VAL A O 1
ATOM 1573 N N . TYR A 1 195 ? 8.795 8.954 -21.851 1.00 67.94 195 TYR A N 1
ATOM 1574 C CA . TYR A 1 195 ? 7.926 7.809 -22.114 1.00 67.94 195 TYR A CA 1
ATOM 1575 C C . TYR A 1 195 ? 7.927 7.414 -23.597 1.00 67.94 195 TYR A C 1
ATOM 1577 O O . TYR A 1 195 ? 8.000 6.228 -23.919 1.00 67.94 195 TYR A O 1
ATOM 1585 N N . TRP A 1 196 ? 7.913 8.386 -24.511 1.00 65.62 196 TRP A N 1
ATOM 1586 C CA . TRP A 1 196 ? 8.002 8.152 -25.953 1.00 65.62 196 TRP A CA 1
ATOM 1587 C C . TRP A 1 196 ? 9.340 7.519 -26.344 1.00 65.62 196 TRP A C 1
ATOM 1589 O O . TRP A 1 196 ? 9.345 6.508 -27.041 1.00 65.62 196 TRP A O 1
ATOM 1599 N N . ILE A 1 197 ? 10.463 8.034 -25.833 1.00 74.31 197 ILE A N 1
ATOM 1600 C CA . ILE A 1 197 ? 11.798 7.460 -26.043 1.00 74.31 197 ILE A CA 1
ATOM 1601 C C . ILE A 1 197 ? 11.829 6.025 -25.525 1.00 74.31 197 ILE A C 1
ATOM 1603 O O . ILE A 1 197 ? 12.222 5.131 -26.266 1.00 74.31 197 ILE A O 1
ATOM 1607 N N . LEU A 1 198 ? 11.373 5.779 -24.296 1.00 75.44 198 LEU A N 1
ATOM 1608 C CA . LEU A 1 198 ? 11.370 4.441 -23.705 1.00 75.44 198 LEU A CA 1
ATOM 1609 C C . LEU A 1 198 ? 10.474 3.473 -24.479 1.00 75.44 198 LEU A C 1
ATOM 1611 O O . LEU A 1 198 ? 10.867 2.332 -24.686 1.00 75.44 198 LEU A O 1
ATOM 1615 N N . THR A 1 199 ? 9.312 3.920 -24.956 1.00 71.19 199 THR A N 1
ATOM 1616 C CA . THR A 1 199 ? 8.369 3.074 -25.703 1.00 71.19 199 THR A CA 1
ATOM 1617 C C . THR A 1 199 ? 8.877 2.773 -27.110 1.00 71.19 199 THR A C 1
ATOM 1619 O O . THR A 1 199 ? 8.828 1.624 -27.544 1.00 71.19 199 THR A O 1
ATOM 1622 N N . VAL A 1 200 ? 9.415 3.765 -27.826 1.00 71.50 200 VAL A N 1
ATOM 1623 C CA . VAL A 1 200 ? 10.033 3.562 -29.148 1.00 71.50 200 VAL A CA 1
ATOM 1624 C C . VAL A 1 200 ? 11.261 2.666 -29.019 1.00 71.50 200 VAL A C 1
ATOM 1626 O O . VAL A 1 200 ? 11.410 1.719 -29.784 1.00 71.50 200 VAL A O 1
ATOM 1629 N N . PHE A 1 201 ? 12.108 2.897 -28.016 1.00 75.88 201 PHE A N 1
ATOM 1630 C CA . PHE A 1 201 ? 13.272 2.054 -27.763 1.00 75.88 201 PHE A CA 1
ATOM 1631 C C . PHE A 1 201 ? 12.834 0.626 -27.411 1.00 75.88 201 PHE A C 1
ATOM 1633 O O . PHE A 1 201 ? 13.238 -0.322 -28.072 1.00 75.88 201 PHE A O 1
ATOM 1640 N N . PHE A 1 202 ? 11.920 0.448 -26.458 1.00 76.06 202 PHE A N 1
ATOM 1641 C CA . PHE A 1 202 ? 11.419 -0.871 -26.076 1.00 76.06 202 PHE A CA 1
ATOM 1642 C C . PHE A 1 202 ? 10.780 -1.622 -27.252 1.00 76.06 202 PHE A C 1
ATOM 1644 O O . PHE A 1 202 ? 11.107 -2.782 -27.476 1.00 76.06 202 PHE A O 1
ATOM 1651 N N . THR A 1 203 ? 9.922 -0.972 -28.045 1.00 69.75 203 THR A N 1
ATOM 1652 C CA . THR A 1 203 ? 9.247 -1.612 -29.190 1.00 69.75 203 THR A CA 1
ATOM 1653 C C . THR A 1 203 ? 10.211 -1.968 -30.315 1.00 69.75 203 THR A C 1
ATOM 1655 O O . THR A 1 203 ? 10.119 -3.069 -30.852 1.00 69.75 203 THR A O 1
ATOM 1658 N N . VAL A 1 204 ? 11.177 -1.103 -30.635 1.00 72.31 204 VAL A N 1
ATOM 1659 C CA . VAL A 1 204 ? 12.230 -1.414 -31.611 1.00 72.31 204 VAL A CA 1
ATOM 1660 C C . VAL A 1 204 ? 13.026 -2.632 -31.142 1.00 72.31 204 VAL A C 1
ATOM 1662 O O . VAL A 1 204 ? 13.125 -3.613 -31.876 1.00 72.31 204 VAL A O 1
ATOM 1665 N N . PHE A 1 205 ? 13.528 -2.633 -29.907 1.00 73.62 205 PHE A N 1
ATOM 1666 C CA . PHE A 1 205 ? 14.330 -3.746 -29.389 1.00 73.62 205 PHE A CA 1
ATOM 1667 C C . PHE A 1 205 ? 13.530 -5.045 -29.227 1.00 73.62 205 PHE A C 1
ATOM 1669 O O . PHE A 1 205 ? 14.064 -6.115 -29.514 1.00 73.62 205 PHE A O 1
ATOM 1676 N N . LEU A 1 206 ? 12.256 -4.974 -28.835 1.00 75.06 206 LEU A N 1
ATOM 1677 C CA . LEU A 1 206 ? 11.365 -6.133 -28.749 1.00 75.06 206 LEU A CA 1
ATOM 1678 C C . LEU A 1 206 ? 11.131 -6.753 -30.131 1.00 75.06 206 LEU A C 1
ATOM 1680 O O . LEU A 1 206 ? 11.276 -7.961 -30.289 1.00 75.06 206 LEU A O 1
ATOM 1684 N N . VAL A 1 207 ? 10.818 -5.938 -31.141 1.00 70.81 207 VAL A N 1
ATOM 1685 C CA . VAL A 1 207 ? 10.595 -6.406 -32.517 1.00 70.81 207 VAL A CA 1
ATOM 1686 C C . VAL A 1 207 ? 11.870 -7.028 -33.093 1.00 70.81 207 VAL A C 1
ATOM 1688 O O . VAL A 1 207 ? 11.825 -8.130 -33.634 1.00 70.81 207 VAL A O 1
ATOM 1691 N N . PHE A 1 208 ? 13.024 -6.381 -32.910 1.00 69.19 208 PHE A N 1
ATOM 1692 C CA . PHE A 1 208 ? 14.318 -6.937 -33.318 1.00 69.19 208 PHE A CA 1
ATOM 1693 C C . PHE A 1 208 ? 14.673 -8.231 -32.564 1.00 69.19 208 PHE A C 1
ATOM 1695 O O . PHE A 1 208 ? 15.189 -9.166 -33.174 1.00 69.19 208 PHE A O 1
ATOM 1702 N N . GLY A 1 209 ? 14.362 -8.320 -31.268 1.00 70.94 209 GLY A N 1
ATOM 1703 C CA . GLY A 1 209 ? 14.554 -9.529 -30.463 1.00 70.94 209 GLY A CA 1
ATOM 1704 C C . GLY A 1 209 ? 13.655 -10.692 -30.894 1.00 70.94 209 GLY A C 1
ATOM 1705 O O . GLY A 1 209 ? 14.127 -11.823 -30.994 1.00 70.94 209 GLY A O 1
ATOM 1706 N N . LEU A 1 210 ? 12.385 -10.418 -31.210 1.00 69.81 210 LEU A N 1
ATOM 1707 C CA . LEU A 1 210 ? 11.442 -11.412 -31.733 1.00 69.81 210 LEU A CA 1
ATOM 1708 C C . LEU A 1 210 ? 11.868 -11.930 -33.110 1.00 69.81 210 LEU A C 1
ATOM 1710 O O . LEU A 1 210 ? 11.810 -13.134 -33.344 1.00 69.81 210 LEU A O 1
ATOM 1714 N N . PHE A 1 211 ? 12.343 -11.055 -34.001 1.00 66.19 211 PHE A N 1
ATOM 1715 C CA . PHE A 1 211 ? 12.862 -11.479 -35.305 1.00 66.19 211 PHE A CA 1
ATOM 1716 C C . PHE A 1 211 ? 14.127 -12.327 -35.185 1.00 66.19 211 PHE A C 1
ATOM 1718 O O . PHE A 1 211 ? 14.221 -13.364 -35.834 1.00 66.19 211 PHE A O 1
ATOM 1725 N N . TYR A 1 212 ? 15.059 -11.942 -34.310 1.00 66.25 212 TYR A N 1
ATOM 1726 C CA . TYR A 1 212 ? 16.241 -12.754 -34.021 1.00 66.25 212 TYR A CA 1
ATOM 1727 C C . TYR A 1 212 ? 15.880 -14.157 -33.514 1.00 66.25 212 TYR A C 1
ATOM 1729 O O . TYR A 1 212 ? 16.535 -15.135 -33.868 1.00 66.25 212 TYR A O 1
ATOM 1737 N N . TRP A 1 213 ? 14.838 -14.263 -32.688 1.00 62.38 213 TRP A N 1
ATOM 1738 C CA . TRP A 1 213 ? 14.356 -15.552 -32.204 1.00 62.38 213 TRP A CA 1
ATOM 1739 C C . TRP A 1 213 ? 13.667 -16.366 -33.311 1.00 62.38 213 TRP A C 1
ATOM 1741 O O . TRP A 1 213 ? 13.934 -17.557 -33.428 1.00 62.38 213 TRP A O 1
ATOM 1751 N N . TYR A 1 214 ? 12.856 -15.726 -34.162 1.00 68.75 214 TYR A N 1
ATOM 1752 C CA . TYR A 1 214 ? 12.184 -16.365 -35.302 1.00 68.75 214 TYR A CA 1
ATOM 1753 C C . TYR A 1 214 ? 13.163 -16.922 -36.347 1.00 68.75 214 TYR A C 1
ATOM 1755 O O . TYR A 1 214 ? 12.930 -18.000 -36.874 1.00 68.75 214 TYR A O 1
ATOM 1763 N N . GLU A 1 215 ? 14.270 -16.232 -36.638 1.00 63.69 215 GLU A N 1
ATOM 1764 C CA . GLU A 1 215 ? 15.275 -16.717 -37.602 1.00 63.69 215 GLU A CA 1
ATOM 1765 C C . GLU A 1 215 ? 16.137 -17.879 -37.071 1.00 63.69 215 GLU A C 1
ATOM 1767 O O . GLU A 1 215 ? 16.820 -18.538 -37.853 1.00 63.69 215 GLU A O 1
ATOM 1772 N N . ARG A 1 216 ? 16.126 -18.137 -35.755 1.00 58.19 216 ARG A N 1
ATOM 1773 C CA . ARG A 1 216 ? 16.863 -19.244 -35.113 1.00 58.19 216 ARG A CA 1
ATOM 1774 C C . ARG A 1 216 ? 15.989 -20.459 -34.771 1.00 58.19 216 ARG A C 1
ATOM 1776 O O . ARG A 1 216 ? 16.519 -21.414 -34.201 1.00 58.19 216 ARG A O 1
ATOM 1783 N N . GLY A 1 217 ? 14.691 -20.397 -35.075 1.00 48.94 217 GLY A N 1
ATOM 1784 C CA . GLY A 1 217 ? 13.734 -21.503 -34.964 1.00 48.94 217 GLY A CA 1
ATOM 1785 C C . GLY A 1 217 ? 13.636 -22.300 -36.253 1.00 48.94 217 GLY A C 1
ATOM 1786 O O . GLY A 1 217 ? 13.433 -21.668 -37.311 1.00 48.94 217 GLY A O 1
#

pLDDT: mean 78.7, std 17.42, range [40.44, 98.69]

Foldseek 3Di:
DVVVVVVVLVVVVVVLVVVLVVVVVVVVVVCVVDVDPDPPVVVVVVVVVVVVVVCCVVVVVVVDDPPQFDDQQPQAFPHATLVQLVVLCVVLVVLCQEAELRHGALNDYHLLVVLLVLPALVSQLVVCVVPDCDPSHNHNDDPVNSRNNSSNSPRSPRHNSVCPPVDDVPCPCVSPDPPVVVCVVVVPPVVVVVVSVCVSVVVSVVVVVVVVVVVVD

Sequence (217 aa):
MKYIYEAFFFSSFIVGIGIALALYVYYARKAKRAEAEEIPFERLGKFALAFSIVLILILTPLSIDPKRNPDPEAVTYNGKTALDGWKVAMNYNCMDCHTIVGNGAYYAPELVYIARKAGDGDMIKKLLETYAGTKYMPFYLSEEEIDALTAWMLYLKDLNTNNWPPMKENDYSFATSFDKNAVRWYESFDAWVVYWILTVFFTVFLVFGLFYWYERG